Protein AF-A0A8B9WX51-F1 (afdb_monomer)

Solvent-accessible surface area (backbone atoms only — not comparable to full-atom values): 16782 Å² total; per-residue (Å²): 135,56,72,72,58,53,54,52,50,51,54,52,50,52,51,50,50,53,50,51,52,50,51,50,52,51,61,67,46,46,62,58,54,50,50,54,53,49,53,52,47,54,52,51,49,55,52,50,53,55,48,51,55,50,49,53,53,49,51,55,50,49,53,54,47,52,53,50,52,50,56,48,51,58,48,49,54,53,52,47,52,64,49,43,18,58,49,52,38,30,49,46,32,34,72,78,67,65,30,68,75,57,27,56,52,26,54,53,45,30,54,56,47,64,77,68,63,79,88,53,81,92,80,47,54,74,66,58,53,51,24,44,41,38,20,51,23,46,28,78,71,72,47,80,76,80,44,61,71,61,13,42,53,44,42,51,50,30,53,52,44,43,36,76,65,37,66,71,53,69,71,54,53,52,50,41,58,57,48,52,77,81,44,90,36,69,48,79,43,70,51,53,46,69,65,49,50,53,45,42,58,50,31,62,50,64,87,59,33,83,43,78,48,49,19,51,76,47,97,52,36,67,34,44,32,66,47,51,52,52,53,23,61,76,70,73,51,55,44,66,78,36,70,38,75,35,70,45,49,77,28,43,34,35,14,24,59,65,44,51,32,59,37,20,38,35,40,44,68,80,71,71,82,77,60,95,88,52,65,82,54,79,39,77,38,62,45,78,87,53,44,70,67,49,52,58,54,56,56,56,58,56,72,74,75,116

Organism: Bos mutus grunniens (NCBI:txid30521)

Mean predicted aligned error: 10.67 Å

Secondary structure (DSSP, 8-state):
--HHHHHHHHHHHHHHHHHHHHHHHHHHHHHHHHHHHHHHHHHHHHHHHHHHHHHHHHHHHHHHHHHHHHHHHHHHHHHHHHHHHHHHHHHHHHHHS--STHHHHHHHHHHHHHHT----TTT--HHHHHHHHHHHHHHHHH-SS--HHHHHHHHHHHHHHHHHT----HHHHHHHHHHTTTS--EEEE-S-HHHHHHHHHHTT-GGG-SEEEEGGGSSS-TT-HHHHHHHHHHHT--GGG-EEEES-IIIIIHHHHHTT-SEEEEE-TT-PPPPTTS---SEEES-GGGHHHHHHHHHHHHTT--

InterPro domains:
  IPR006439 HAD hydrolase, subfamily IA [TIGR01549] (180-260)
  IPR011950 HAD-superfamily hydrolase, subfamily IA, CTE7 [TIGR02253] (83-291)
  IPR023214 HAD superfamily [G3DSA:3.40.50.1000] (163-304)
  IPR036412 HAD-like superfamily [SSF56784] (143-296)
  IPR041492 Haloacid dehalogenase-like hydrolase [PF13419] (121-264)
  IPR051400 HAD-like hydrolase superfamily enzymes [PTHR46470] (87-300)

Sequence (306 aa):
MTEASLEVMARNCANLEDEAQDLKSKLHQLPSQLQEAQDQHIEAVRRAEKTQDHIQKLEIENAKLQTTVKKQVDKIEQLQKNLFSTRLVIKLLQSKYHYKEEAEIICNKVQVKLSKECFHPSNTCITDLRTSHWEEAIQETKGGAANRKLAEECYFLWKSTRLQHMTLAEEVKAMLTELRKEVRLLLLTNGERQTQREKIEACACQSYFDAIVVGGEQKEEKPAPSIFYYSCDLLGVQPGDCVMVGDTLETDIQGGLNAGLKATVWINKNGVVPLKSSPTPHYIVSSVLELPALLHSIDCKVSVST

pLDDT: mean 90.56, std 10.97, range [36.88, 98.81]

Radius of gyration: 37.68 Å; Cα contacts (8 Å, |Δi|>4): 301; chains: 1; bounding box: 68×38×141 Å

Foldseek 3Di:
DDPVVVVVVVVVVVVVVVVVVVVVVVVVCVVVVVVVVVVVVVVVVVVVVVVVVVVVVVVVVVVVVVVVVVLVVVVVVVVCLLVVLLVVQLVCCCPVVVDDVLSVQLSVQLVVCVVVDDDDVVPDDPLVVSLVSSQCSSCVRPNDDGDSPSSNVSSVSSLVSSLLSLEDDPLNVVVLQVVVVPDAFEAAEEDADVSVVSNCVSHVCVVSHPYYHYQNVDPGGFLDLVSVVVVCVSVVHAQLADEFEDADQRGGQNSSVNNVHVFYEHQPLPPDDDDPPTRDGPYYDNDPSCVVVVVVVSVVVVVVVD

Structure (mmCIF, N/CA/C/O backbone):
data_AF-A0A8B9WX51-F1
#
_entry.id   AF-A0A8B9WX51-F1
#
loop_
_atom_site.group_PDB
_atom_site.id
_atom_site.type_symbol
_atom_site.label_atom_id
_atom_site.label_alt_id
_atom_site.label_comp_id
_atom_site.label_asym_id
_atom_site.label_entity_id
_atom_site.label_seq_id
_atom_site.pdbx_PDB_ins_code
_atom_site.Cartn_x
_atom_site.Cartn_y
_atom_site.Cartn_z
_atom_site.occupancy
_atom_site.B_iso_or_equiv
_atom_site.auth_seq_id
_atom_site.auth_comp_id
_atom_site.auth_asym_id
_atom_site.auth_atom_id
_atom_site.pdbx_PDB_model_num
ATOM 1 N N . MET A 1 1 ? 3.868 -14.688 114.271 1.00 54.28 1 MET A N 1
ATOM 2 C CA . MET A 1 1 ? 4.694 -14.123 113.180 1.00 54.28 1 MET A CA 1
ATOM 3 C C . MET A 1 1 ? 5.723 -13.194 113.810 1.00 54.28 1 MET A C 1
ATOM 5 O O . MET A 1 1 ? 5.352 -12.506 114.751 1.00 54.28 1 MET A O 1
ATOM 9 N N . THR A 1 2 ? 6.989 -13.229 113.386 1.00 61.53 2 THR A N 1
ATOM 10 C CA . THR A 1 2 ? 8.085 -12.415 113.955 1.00 61.53 2 THR A CA 1
ATOM 11 C C . THR A 1 2 ? 8.111 -11.002 113.358 1.00 61.53 2 THR A C 1
ATOM 13 O O . THR A 1 2 ? 7.650 -10.802 112.237 1.00 61.53 2 THR A O 1
ATOM 16 N N . GLU A 1 3 ? 8.664 -10.029 114.084 1.00 64.44 3 GLU A N 1
ATOM 17 C CA . GLU A 1 3 ? 8.775 -8.610 113.685 1.00 64.44 3 GLU A CA 1
ATOM 18 C C . GLU A 1 3 ? 9.471 -8.432 112.317 1.00 64.44 3 GLU A C 1
ATOM 20 O O . GLU A 1 3 ? 8.993 -7.691 111.462 1.00 64.44 3 GLU A O 1
ATOM 25 N N . ALA A 1 4 ? 10.485 -9.257 112.027 1.00 67.94 4 ALA A N 1
ATOM 26 C CA . ALA A 1 4 ? 11.141 -9.324 110.717 1.00 67.94 4 ALA A CA 1
ATOM 27 C C . ALA A 1 4 ? 10.217 -9.797 109.569 1.00 67.94 4 ALA A C 1
ATOM 29 O O . ALA A 1 4 ? 10.399 -9.389 108.425 1.00 67.94 4 ALA A O 1
ATOM 30 N N . SER A 1 5 ? 9.207 -10.639 109.841 1.00 66.62 5 SER A N 1
ATOM 31 C CA . SER A 1 5 ? 8.209 -11.023 108.823 1.00 66.62 5 SER A CA 1
ATOM 32 C C . SER A 1 5 ? 7.248 -9.879 108.501 1.00 66.62 5 SER A C 1
ATOM 34 O O . SER A 1 5 ? 6.820 -9.755 107.357 1.00 66.62 5 SER A O 1
ATOM 36 N N . LEU A 1 6 ? 6.916 -9.038 109.486 1.00 69.06 6 LEU A N 1
ATOM 37 C CA . LEU A 1 6 ? 6.048 -7.873 109.289 1.00 69.06 6 LEU A CA 1
ATOM 38 C C . LEU A 1 6 ? 6.737 -6.797 108.437 1.00 69.06 6 LEU A C 1
ATOM 40 O O . LEU A 1 6 ? 6.104 -6.223 107.556 1.00 69.06 6 LEU A O 1
ATOM 44 N N . GLU A 1 7 ? 8.038 -6.582 108.632 1.00 74.56 7 GLU A N 1
ATOM 45 C CA . GLU A 1 7 ? 8.828 -5.610 107.862 1.00 74.56 7 GLU A CA 1
ATOM 46 C C . GLU A 1 7 ? 9.005 -6.020 106.385 1.00 74.56 7 GLU A C 1
ATOM 48 O O . GLU A 1 7 ? 8.897 -5.192 105.478 1.00 74.56 7 GLU A O 1
ATOM 53 N N . VAL A 1 8 ? 9.208 -7.319 106.125 1.00 76.56 8 VAL A N 1
ATOM 54 C CA . VAL A 1 8 ? 9.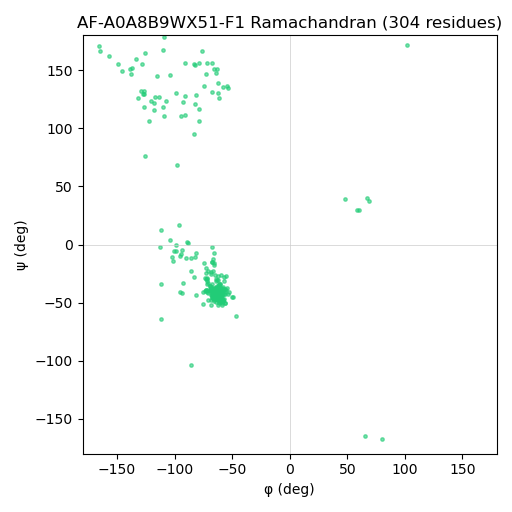256 -7.878 104.762 1.00 76.56 8 VAL A CA 1
ATOM 55 C C . VAL A 1 8 ? 7.893 -7.777 104.073 1.00 76.56 8 VAL A C 1
ATOM 57 O O . VAL A 1 8 ? 7.829 -7.401 102.904 1.00 76.56 8 VAL A O 1
ATOM 60 N N . MET A 1 9 ? 6.795 -8.054 104.786 1.00 75.38 9 MET A N 1
ATOM 61 C CA . MET A 1 9 ? 5.443 -7.878 104.241 1.00 75.38 9 MET A CA 1
ATOM 62 C C . MET A 1 9 ? 5.132 -6.412 103.921 1.00 75.38 9 MET A C 1
ATOM 64 O O . MET A 1 9 ? 4.577 -6.139 102.862 1.00 75.38 9 MET A O 1
ATOM 68 N N . ALA A 1 10 ? 5.524 -5.468 104.782 1.00 75.94 10 ALA A N 1
ATOM 69 C CA . ALA A 1 10 ? 5.320 -4.040 104.546 1.00 75.94 10 ALA A CA 1
ATOM 70 C C . ALA A 1 10 ? 6.094 -3.534 103.315 1.00 75.94 10 ALA A C 1
ATOM 72 O O . ALA A 1 10 ? 5.527 -2.819 102.492 1.00 75.94 10 ALA A O 1
ATOM 73 N N . ARG A 1 11 ? 7.356 -3.961 103.135 1.00 76.94 11 ARG A N 1
ATOM 74 C CA . ARG A 1 11 ? 8.132 -3.675 101.912 1.00 76.94 11 ARG A CA 1
ATOM 75 C C . ARG A 1 11 ? 7.498 -4.281 100.662 1.00 76.94 11 ARG A C 1
ATOM 77 O O . ARG A 1 11 ? 7.455 -3.620 99.632 1.00 76.94 11 ARG A O 1
ATOM 84 N N . ASN A 1 12 ? 6.986 -5.507 100.751 1.00 77.81 12 ASN A N 1
ATOM 85 C CA . ASN A 1 12 ? 6.291 -6.138 99.630 1.00 77.81 12 ASN A CA 1
ATOM 86 C C . ASN A 1 12 ? 4.981 -5.413 99.283 1.00 77.81 12 ASN A C 1
ATOM 88 O O . ASN A 1 12 ? 4.700 -5.240 98.104 1.00 77.81 12 ASN A O 1
ATOM 92 N N . CYS A 1 13 ? 4.208 -4.948 100.272 1.00 76.31 13 CYS A N 1
ATOM 93 C CA . CYS A 1 13 ? 3.020 -4.124 100.026 1.00 76.31 13 CYS A CA 1
ATOM 94 C C . CYS A 1 13 ? 3.369 -2.793 99.356 1.00 76.31 13 CYS A C 1
ATOM 96 O O . CYS A 1 13 ? 2.726 -2.444 98.375 1.00 76.31 13 CYS A O 1
ATOM 98 N N . ALA A 1 14 ? 4.397 -2.086 99.833 1.00 79.81 14 ALA A N 1
ATOM 99 C CA . ALA A 1 14 ? 4.834 -0.828 99.225 1.00 79.81 14 ALA A CA 1
ATOM 100 C C . ALA A 1 14 ? 5.302 -1.024 97.770 1.00 79.81 14 ALA A C 1
ATOM 102 O O . ALA A 1 14 ? 4.900 -0.273 96.890 1.00 79.81 14 ALA A O 1
ATOM 103 N N . ASN A 1 15 ? 6.064 -2.090 97.493 1.00 82.75 15 ASN A N 1
ATOM 104 C CA . ASN A 1 15 ? 6.459 -2.440 96.124 1.00 82.75 15 ASN A CA 1
ATOM 105 C C . ASN A 1 15 ? 5.246 -2.759 95.230 1.00 82.75 15 ASN A C 1
ATOM 107 O O . ASN A 1 15 ? 5.212 -2.339 94.079 1.00 82.75 15 ASN A O 1
ATOM 111 N N . LEU A 1 16 ? 4.246 -3.483 95.749 1.00 83.38 16 LEU A N 1
ATOM 112 C CA . LEU A 1 16 ? 3.013 -3.791 95.015 1.00 83.38 16 LEU A CA 1
ATOM 113 C C . LEU A 1 16 ? 2.155 -2.541 94.763 1.00 83.38 16 LEU A C 1
ATOM 115 O O . LEU A 1 16 ? 1.502 -2.449 93.726 1.00 83.38 16 LEU A O 1
ATOM 119 N N . GLU A 1 17 ? 2.144 -1.581 95.690 1.00 83.12 17 GLU A N 1
ATOM 120 C CA . GLU A 1 17 ? 1.476 -0.287 95.515 1.00 83.12 17 GLU A CA 1
ATOM 121 C C . GLU A 1 17 ? 2.178 0.576 94.460 1.00 83.12 17 GLU A C 1
ATOM 123 O O . GLU A 1 17 ? 1.502 1.135 93.593 1.00 83.12 17 GLU A O 1
ATOM 128 N N . ASP A 1 18 ? 3.513 0.626 94.471 1.00 85.88 18 ASP A N 1
ATOM 129 C CA . ASP A 1 18 ? 4.307 1.315 93.449 1.00 85.88 18 ASP A CA 1
ATOM 130 C C . ASP A 1 18 ? 4.109 0.681 92.059 1.00 85.88 18 ASP A C 1
ATOM 132 O O . ASP A 1 18 ? 3.876 1.394 91.078 1.00 85.88 18 ASP A O 1
ATOM 136 N N . GLU A 1 19 ? 4.100 -0.656 91.961 1.00 87.88 19 GLU A N 1
ATOM 137 C CA . GLU A 1 19 ? 3.776 -1.382 90.722 1.00 87.88 19 GLU A CA 1
ATOM 138 C C . GLU A 1 19 ? 2.337 -1.116 90.253 1.00 87.88 19 GLU A C 1
ATOM 140 O O . GLU A 1 19 ? 2.097 -0.906 89.061 1.00 87.88 19 GLU A O 1
ATOM 145 N N . ALA A 1 20 ? 1.364 -1.084 91.169 1.00 84.94 20 ALA A N 1
ATOM 146 C CA . ALA A 1 20 ? -0.027 -0.782 90.840 1.00 84.94 20 ALA A CA 1
ATOM 147 C C . ALA A 1 20 ? -0.195 0.660 90.337 1.00 84.94 20 ALA A C 1
ATOM 149 O O . ALA A 1 20 ? -0.970 0.906 89.406 1.00 84.94 20 ALA A O 1
ATOM 150 N N . GLN A 1 21 ? 0.539 1.611 90.914 1.00 85.44 21 GLN A N 1
ATOM 151 C CA . GLN A 1 21 ? 0.518 3.012 90.505 1.00 85.44 21 GLN A CA 1
ATOM 152 C C . GLN A 1 21 ? 1.202 3.217 89.143 1.00 85.44 21 GLN A C 1
ATOM 154 O O . GLN A 1 21 ? 0.677 3.954 88.302 1.00 85.44 21 GLN A O 1
ATOM 159 N N . ASP A 1 22 ? 2.310 2.518 88.881 1.00 89.50 22 ASP A N 1
ATOM 160 C CA . ASP A 1 22 ? 2.967 2.480 87.568 1.00 89.50 22 ASP A CA 1
ATOM 161 C C . ASP A 1 22 ? 2.052 1.868 86.494 1.00 89.50 22 ASP A C 1
ATOM 163 O O . ASP A 1 22 ? 1.843 2.462 85.432 1.00 89.50 22 ASP A O 1
ATOM 167 N N . LEU A 1 23 ? 1.407 0.732 86.788 1.00 88.69 23 LEU A N 1
ATOM 168 C CA . LEU A 1 23 ? 0.428 0.107 85.892 1.00 88.69 23 LEU A CA 1
ATOM 169 C C . LEU A 1 23 ? -0.754 1.034 85.601 1.00 88.69 23 LEU A C 1
ATOM 171 O O . LEU A 1 23 ? -1.197 1.123 84.457 1.00 88.69 23 LEU A O 1
ATOM 175 N N . LYS A 1 24 ? -1.247 1.761 86.606 1.00 88.31 24 LYS A N 1
ATOM 176 C CA . LYS A 1 24 ? -2.340 2.728 86.447 1.00 88.31 24 LYS A CA 1
ATOM 177 C C . LYS A 1 24 ? -1.926 3.922 85.585 1.00 88.31 24 LYS A C 1
ATOM 179 O O . LYS A 1 24 ? -2.717 4.362 84.754 1.00 88.31 24 LYS A O 1
ATOM 184 N N . SER A 1 25 ? -0.689 4.402 85.736 1.00 87.25 25 SER A N 1
ATOM 185 C CA . SER A 1 25 ? -0.100 5.445 84.886 1.00 87.25 25 SER A CA 1
ATOM 186 C C . SER A 1 25 ? 0.004 4.987 83.426 1.00 87.25 25 SER A C 1
ATOM 188 O O . SER A 1 25 ? -0.487 5.668 82.523 1.00 87.25 25 SER A O 1
ATOM 190 N N . LYS A 1 26 ? 0.528 3.776 83.187 1.00 90.00 26 LYS A N 1
ATOM 191 C CA . LYS A 1 26 ? 0.593 3.152 81.853 1.00 90.00 26 LYS A CA 1
ATOM 192 C C . LYS A 1 26 ? -0.795 2.948 81.238 1.00 90.00 26 LYS A C 1
ATOM 194 O O . LYS A 1 26 ? -0.997 3.259 80.065 1.00 90.00 26 LYS A O 1
ATOM 199 N N . LEU A 1 27 ? -1.771 2.498 82.032 1.00 89.50 27 LEU A N 1
ATOM 200 C CA . LEU A 1 27 ? -3.167 2.345 81.606 1.00 89.50 27 LEU A CA 1
ATOM 201 C C . LEU A 1 27 ? -3.791 3.684 81.186 1.00 89.50 27 LEU A C 1
ATOM 203 O O . LEU A 1 27 ? -4.597 3.721 80.262 1.00 89.50 27 LEU A O 1
ATOM 207 N N . HIS A 1 28 ? -3.411 4.786 81.837 1.00 90.25 28 HIS A N 1
ATOM 208 C CA . HIS A 1 28 ? -3.887 6.127 81.492 1.00 90.25 28 HIS A CA 1
ATOM 209 C C . HIS A 1 28 ? -3.265 6.679 80.201 1.00 90.25 28 HIS A C 1
ATOM 211 O O . HIS A 1 28 ? -3.908 7.460 79.504 1.00 90.25 28 HIS A O 1
ATOM 217 N N . GLN A 1 29 ? -2.039 6.269 79.861 1.00 91.81 29 GLN A N 1
ATOM 218 C CA . GLN A 1 29 ? -1.340 6.700 78.641 1.00 91.81 29 GLN A CA 1
ATOM 219 C C . GLN A 1 29 ? -1.734 5.887 77.395 1.00 91.81 29 GLN A C 1
ATOM 221 O O . GLN A 1 29 ? -1.706 6.415 76.282 1.00 91.81 29 GLN A O 1
ATOM 226 N N . LEU A 1 30 ? -2.142 4.626 77.577 1.00 92.19 30 LEU A N 1
ATOM 227 C CA . LEU A 1 30 ? -2.536 3.691 76.513 1.00 92.19 30 LEU A CA 1
ATOM 228 C C . LEU A 1 30 ? -3.556 4.253 75.497 1.00 92.19 30 LEU A C 1
ATOM 230 O O . LEU A 1 30 ? -3.327 4.087 74.301 1.00 92.19 30 LEU A O 1
ATOM 234 N N . PRO A 1 31 ? -4.646 4.940 75.899 1.00 92.25 31 PRO A N 1
ATOM 235 C CA . PRO A 1 31 ? -5.612 5.508 74.955 1.00 92.25 31 PRO A CA 1
ATOM 236 C C . PRO A 1 31 ? -5.009 6.584 74.048 1.00 92.25 31 PRO A C 1
ATOM 238 O O . PRO A 1 31 ? -5.301 6.613 72.856 1.00 92.25 31 PRO A O 1
ATOM 241 N N . SER A 1 32 ? -4.141 7.441 74.599 1.00 90.81 32 SER A N 1
ATOM 242 C CA . SER A 1 32 ? -3.464 8.490 73.829 1.00 90.81 32 SER A CA 1
ATOM 243 C C . SER A 1 32 ? -2.500 7.883 72.813 1.00 90.81 32 SER A C 1
ATOM 245 O O . SER A 1 32 ? -2.504 8.285 71.656 1.00 90.81 32 SER A O 1
ATOM 247 N N . GLN A 1 33 ? -1.716 6.883 73.228 1.00 93.12 33 GLN A N 1
ATOM 248 C CA . GLN A 1 33 ? -0.798 6.164 72.338 1.00 93.12 33 GLN A CA 1
ATOM 249 C C . GLN A 1 33 ? -1.545 5.393 71.243 1.00 93.12 33 GLN A C 1
ATOM 251 O O . GLN A 1 33 ? -1.102 5.359 70.097 1.00 93.12 33 GLN A O 1
ATOM 256 N N . LEU A 1 34 ? -2.693 4.793 71.577 1.00 92.75 34 LEU A N 1
ATOM 257 C CA . LEU A 1 34 ? -3.541 4.100 70.611 1.00 92.75 34 LEU A CA 1
ATOM 258 C C . LEU A 1 34 ? -4.121 5.071 69.577 1.00 92.75 34 LEU A C 1
ATOM 260 O O . LEU A 1 34 ? -4.106 4.755 68.391 1.00 92.75 34 LEU A O 1
ATOM 264 N N . GLN A 1 35 ? -4.594 6.243 70.009 1.00 93.00 35 GLN A N 1
ATOM 265 C CA . GLN A 1 35 ? -5.104 7.275 69.105 1.00 93.00 35 GLN A CA 1
ATOM 266 C C . GLN A 1 35 ? -4.007 7.777 68.159 1.00 93.00 35 GLN A C 1
ATOM 268 O O . GLN A 1 35 ? -4.214 7.843 66.952 1.00 93.00 35 GLN A O 1
ATOM 273 N N . GLU A 1 36 ? -2.814 8.053 68.686 1.00 94.81 36 GLU A N 1
ATOM 274 C CA . GLU A 1 36 ? -1.673 8.524 67.898 1.00 94.81 36 GLU A CA 1
ATOM 275 C C . GLU A 1 36 ? -1.224 7.470 66.866 1.00 94.81 36 GLU A C 1
ATOM 277 O O . GLU A 1 36 ? -0.968 7.794 65.705 1.00 94.81 36 GLU A O 1
ATOM 282 N N . ALA A 1 37 ? -1.222 6.186 67.246 1.00 92.69 37 ALA A N 1
ATOM 283 C CA . ALA A 1 37 ? -0.961 5.077 66.330 1.00 92.69 37 ALA A CA 1
ATOM 284 C C . ALA A 1 37 ? -2.060 4.914 65.260 1.00 92.69 37 ALA A C 1
ATOM 286 O O . ALA A 1 37 ? -1.754 4.616 64.103 1.00 92.69 37 ALA A O 1
ATOM 287 N N . GLN A 1 38 ? -3.334 5.121 65.615 1.00 94.56 38 GLN A N 1
ATOM 288 C CA . GLN A 1 38 ? -4.453 5.095 64.667 1.00 94.56 38 GLN A CA 1
ATOM 289 C C . GLN A 1 38 ? -4.365 6.240 63.654 1.00 94.56 38 GLN A C 1
ATOM 291 O O . GLN A 1 38 ? -4.528 5.999 62.458 1.00 94.56 38 GLN A O 1
ATOM 296 N N . ASP A 1 39 ? -4.046 7.455 64.101 1.00 94.56 39 ASP A N 1
ATOM 297 C CA . ASP A 1 39 ? -3.896 8.621 63.229 1.00 94.56 39 ASP A CA 1
ATOM 298 C C . ASP A 1 39 ? -2.723 8.434 62.253 1.00 94.56 39 ASP A C 1
ATOM 300 O O . ASP A 1 39 ? -2.873 8.644 61.044 1.00 94.56 39 ASP A O 1
ATOM 304 N N . GLN A 1 40 ? -1.582 7.930 62.743 1.00 94.56 40 GLN A N 1
ATOM 305 C CA . GLN A 1 40 ? -0.442 7.555 61.898 1.00 94.56 40 GLN A CA 1
ATOM 306 C C . GLN A 1 40 ? -0.809 6.465 60.885 1.00 94.56 40 GLN A C 1
ATOM 308 O O . GLN A 1 40 ? -0.392 6.534 59.725 1.00 94.56 40 GLN A O 1
ATOM 313 N N . HIS A 1 41 ? -1.603 5.468 61.289 1.00 94.31 41 HIS A N 1
ATOM 314 C CA . HIS A 1 41 ? -2.059 4.417 60.385 1.00 94.31 41 HIS A CA 1
ATOM 315 C C . HIS A 1 41 ? -2.981 4.967 59.289 1.00 94.31 41 HIS A C 1
ATOM 317 O O . HIS A 1 41 ? -2.764 4.669 58.115 1.00 94.31 41 HIS A O 1
ATOM 323 N N . ILE A 1 42 ? -3.951 5.819 59.635 1.00 95.25 42 ILE A N 1
ATOM 324 C CA . ILE A 1 42 ? -4.848 6.475 58.669 1.00 95.25 42 ILE A CA 1
ATOM 325 C C . ILE A 1 42 ? -4.044 7.302 57.662 1.00 95.25 42 ILE A C 1
ATOM 327 O O . ILE A 1 42 ? -4.312 7.257 56.457 1.00 95.25 42 ILE A O 1
ATOM 331 N N . GLU A 1 43 ? -3.040 8.047 58.126 1.00 95.25 43 GLU A N 1
ATOM 332 C CA . GLU A 1 43 ? -2.193 8.836 57.237 1.00 95.25 43 GLU A CA 1
ATOM 333 C C . GLU A 1 43 ? -1.330 7.949 56.327 1.00 95.25 43 GLU A C 1
ATOM 335 O O . GLU A 1 43 ? -1.202 8.230 55.131 1.00 95.25 43 GLU A O 1
ATOM 340 N N . ALA A 1 44 ? -0.792 6.844 56.852 1.00 93.88 44 ALA A N 1
ATOM 341 C CA . ALA A 1 44 ? -0.066 5.856 56.060 1.00 93.88 44 ALA A CA 1
ATOM 342 C C . ALA A 1 44 ? -0.954 5.218 54.977 1.00 93.88 44 ALA A C 1
ATOM 344 O O . ALA A 1 44 ? -0.510 5.097 53.834 1.00 93.88 44 ALA A O 1
ATOM 345 N N . VAL A 1 45 ? -2.214 4.889 55.292 1.00 95.12 45 VAL A N 1
ATOM 346 C CA . VAL A 1 45 ? -3.182 4.366 54.313 1.00 95.12 45 VAL A CA 1
ATOM 347 C C . VAL A 1 45 ? -3.461 5.395 53.218 1.00 95.12 45 VAL A C 1
ATOM 349 O O . VAL A 1 45 ? -3.321 5.065 52.043 1.00 95.12 45 VAL A O 1
ATOM 352 N N . ARG A 1 46 ? -3.733 6.666 53.557 1.00 94.94 46 ARG A N 1
ATOM 353 C CA . ARG A 1 46 ? -3.931 7.721 52.537 1.00 94.94 46 ARG A CA 1
ATOM 354 C C . ARG A 1 46 ? -2.716 7.899 51.627 1.00 94.94 46 ARG A C 1
ATOM 356 O O . ARG A 1 46 ? -2.859 8.141 50.429 1.00 94.94 46 ARG A O 1
ATOM 363 N N . ARG A 1 47 ? -1.499 7.813 52.180 1.00 95.00 47 ARG A N 1
ATOM 364 C CA . ARG A 1 47 ? -0.259 7.872 51.386 1.00 95.00 47 ARG A CA 1
ATOM 365 C C . ARG A 1 47 ? -0.135 6.659 50.463 1.00 95.00 47 ARG A C 1
ATOM 367 O O . ARG A 1 47 ? 0.275 6.831 49.313 1.00 95.00 47 ARG A O 1
ATOM 374 N N . ALA A 1 48 ? -0.508 5.469 50.932 1.00 92.81 48 ALA A N 1
ATOM 375 C CA . ALA A 1 48 ? -0.521 4.253 50.125 1.00 92.81 48 ALA A CA 1
ATOM 376 C C . ALA A 1 48 ? -1.537 4.343 48.973 1.00 92.81 48 ALA A C 1
ATOM 378 O O . ALA A 1 48 ? -1.162 4.095 47.832 1.00 92.81 48 ALA A O 1
ATOM 379 N N . GLU A 1 49 ? -2.766 4.800 49.233 1.00 94.94 49 GLU A N 1
ATOM 380 C CA . GLU A 1 49 ? -3.798 5.025 48.205 1.00 94.94 49 GLU A CA 1
ATOM 381 C C . GLU A 1 49 ? -3.329 6.025 47.142 1.00 94.94 49 GLU A C 1
ATOM 383 O O . GLU A 1 49 ? -3.356 5.738 45.947 1.00 94.94 49 GLU A O 1
ATOM 388 N N . LYS A 1 50 ? -2.782 7.173 47.566 1.00 95.56 50 LYS A N 1
ATOM 389 C CA . LYS A 1 50 ? -2.229 8.160 46.630 1.00 95.56 50 LYS A CA 1
ATOM 390 C C . LYS A 1 50 ? -1.085 7.577 45.799 1.00 95.56 50 LYS A C 1
ATOM 392 O O . LYS A 1 50 ? -0.954 7.914 44.624 1.00 95.56 50 LYS A O 1
ATOM 397 N N . THR A 1 51 ? -0.246 6.727 46.390 1.00 94.94 51 THR A N 1
ATOM 398 C CA . THR A 1 51 ? 0.836 6.041 45.668 1.00 94.94 51 THR A CA 1
ATOM 399 C C . THR A 1 51 ? 0.267 5.054 44.648 1.00 94.94 51 THR A C 1
ATOM 401 O O . THR A 1 51 ? 0.735 5.033 43.511 1.00 94.94 51 THR A O 1
ATOM 404 N N . GLN A 1 52 ? -0.786 4.318 45.006 1.00 94.19 52 GLN A N 1
ATOM 405 C CA . GLN A 1 52 ? -1.485 3.394 44.114 1.00 94.19 52 GLN A CA 1
ATOM 406 C C . GLN A 1 52 ? -2.063 4.107 42.881 1.00 94.19 52 GLN A C 1
ATOM 408 O O . GLN A 1 52 ? -1.877 3.634 41.761 1.00 94.19 52 GLN A O 1
ATOM 413 N N . ASP A 1 53 ? -2.665 5.288 43.055 1.00 93.94 53 ASP A N 1
ATOM 414 C CA . ASP A 1 53 ? -3.155 6.109 41.937 1.00 93.94 53 ASP A CA 1
ATOM 415 C C . ASP A 1 53 ? -2.026 6.547 40.989 1.00 93.94 53 ASP A C 1
ATOM 417 O O . ASP A 1 53 ? -2.202 6.607 39.769 1.00 93.94 53 ASP A O 1
ATOM 421 N N . HIS A 1 54 ? -0.852 6.885 41.536 1.00 94.44 54 HIS A N 1
ATOM 422 C CA . HIS A 1 54 ? 0.310 7.247 40.720 1.00 94.44 54 HIS A CA 1
ATOM 423 C C . HIS A 1 54 ? 0.849 6.034 39.960 1.00 94.44 54 HIS A C 1
ATOM 425 O O . HIS A 1 54 ? 1.182 6.171 38.784 1.00 94.44 54 HIS A O 1
ATOM 431 N N . ILE A 1 55 ? 0.883 4.855 40.592 1.00 93.25 55 ILE A N 1
ATOM 432 C CA . ILE A 1 55 ? 1.278 3.600 39.941 1.00 93.25 55 ILE A CA 1
ATOM 433 C C . ILE A 1 55 ? 0.346 3.303 38.761 1.00 93.25 55 ILE A C 1
ATOM 435 O O . ILE A 1 55 ? 0.837 3.115 37.653 1.00 93.25 55 ILE A O 1
ATOM 439 N N . GLN A 1 56 ? -0.977 3.377 38.942 1.00 92.38 56 GLN A N 1
ATOM 440 C CA . GLN A 1 56 ? -1.934 3.154 37.849 1.00 92.38 56 GLN A CA 1
ATOM 441 C C . GLN A 1 56 ? -1.747 4.137 36.684 1.00 92.38 56 GLN A C 1
ATOM 443 O O . GLN A 1 56 ? -1.799 3.750 35.515 1.00 92.38 56 GLN A O 1
ATOM 448 N N . LYS A 1 57 ? -1.494 5.421 36.974 1.00 92.94 57 LYS A N 1
ATOM 449 C CA . LYS A 1 57 ? -1.202 6.415 35.926 1.00 92.94 57 LYS A CA 1
ATOM 450 C C . LYS A 1 57 ? 0.068 6.066 35.151 1.00 92.94 57 LYS A C 1
ATOM 452 O O . LYS A 1 57 ? 0.056 6.136 33.922 1.00 92.94 57 LYS A O 1
ATOM 457 N N . LEU A 1 58 ? 1.128 5.664 35.855 1.00 92.31 58 LEU A N 1
ATOM 458 C CA . LEU A 1 58 ? 2.388 5.240 35.242 1.00 92.31 58 LEU A CA 1
ATOM 459 C C . LEU A 1 58 ? 2.219 3.962 34.412 1.00 92.31 58 LEU A C 1
ATOM 461 O O . LEU A 1 58 ? 2.800 3.869 33.337 1.00 92.31 58 LEU A O 1
ATOM 465 N N . GLU A 1 59 ? 1.401 3.003 34.850 1.00 90.88 59 GLU A N 1
ATOM 466 C CA . GLU A 1 59 ? 1.093 1.788 34.083 1.00 90.88 59 GLU A CA 1
ATOM 467 C C . GLU A 1 59 ? 0.393 2.113 32.758 1.00 90.88 59 GLU A C 1
ATOM 469 O O . GLU A 1 59 ? 0.790 1.610 31.703 1.00 90.88 59 GLU A O 1
ATOM 474 N N . ILE A 1 60 ? -0.597 3.013 32.783 1.00 89.25 60 ILE A N 1
ATOM 475 C CA . ILE A 1 60 ? -1.295 3.480 31.575 1.00 89.25 60 ILE A CA 1
ATOM 476 C C . ILE A 1 60 ? -0.327 4.199 30.628 1.00 89.25 60 ILE A C 1
ATOM 478 O O . ILE A 1 60 ? -0.367 3.991 29.412 1.00 89.25 60 ILE A O 1
ATOM 482 N N . GLU A 1 61 ? 0.537 5.063 31.159 1.00 89.81 61 GLU A N 1
ATOM 483 C CA . GLU A 1 61 ? 1.532 5.781 30.361 1.00 89.81 61 GLU A CA 1
ATOM 484 C C . GLU A 1 61 ? 2.571 4.828 29.757 1.00 89.81 61 GLU A C 1
ATOM 486 O O . GLU A 1 61 ? 2.875 4.923 28.566 1.00 89.81 61 GLU A O 1
ATOM 491 N N . ASN A 1 62 ? 3.037 3.841 30.524 1.00 85.50 62 ASN A N 1
ATOM 492 C CA . ASN A 1 62 ? 3.970 2.824 30.052 1.00 85.50 62 ASN A CA 1
ATOM 493 C C . ASN A 1 62 ? 3.349 1.968 28.934 1.00 85.50 62 ASN A C 1
ATOM 495 O O . ASN A 1 62 ? 3.984 1.749 27.905 1.00 85.50 62 ASN A O 1
ATOM 499 N N . ALA A 1 63 ? 2.073 1.582 29.047 1.00 84.94 63 ALA A N 1
ATOM 500 C CA . ALA A 1 63 ? 1.359 0.874 27.979 1.00 84.94 63 ALA A CA 1
ATOM 501 C C . ALA A 1 63 ? 1.253 1.706 26.681 1.00 84.94 63 ALA A C 1
ATOM 503 O O . ALA A 1 63 ? 1.447 1.191 25.570 1.00 84.94 63 ALA A O 1
ATOM 504 N N . LYS A 1 64 ? 1.004 3.020 26.798 1.00 81.81 64 LYS A N 1
ATOM 505 C CA . LYS A 1 64 ? 1.006 3.949 25.650 1.00 81.81 64 LYS A CA 1
ATOM 506 C C . LYS A 1 64 ? 2.395 4.069 25.016 1.00 81.81 64 LYS A C 1
ATOM 508 O O . LYS A 1 64 ? 2.512 4.045 23.786 1.00 81.81 64 LYS A O 1
ATOM 513 N N . LEU A 1 65 ? 3.445 4.169 25.833 1.00 84.75 65 LEU A N 1
ATOM 514 C CA . LEU A 1 65 ? 4.832 4.223 25.367 1.00 84.75 65 LEU A CA 1
ATOM 515 C C . LEU A 1 65 ? 5.234 2.927 24.662 1.00 84.75 65 LEU A C 1
ATOM 517 O O . LEU A 1 65 ? 5.742 2.991 23.547 1.00 84.75 65 LEU A O 1
ATOM 521 N N . GLN A 1 66 ? 4.933 1.761 25.235 1.00 77.75 66 GLN A N 1
ATOM 522 C CA . GLN A 1 66 ? 5.195 0.459 24.611 1.00 77.75 66 GLN A CA 1
ATOM 523 C C . GLN A 1 66 ? 4.512 0.330 23.245 1.00 77.75 66 GLN A C 1
ATOM 525 O O . GLN A 1 66 ? 5.139 -0.099 22.277 1.00 77.75 66 GLN A O 1
ATOM 530 N N . THR A 1 67 ? 3.260 0.780 23.131 1.00 71.56 67 THR A N 1
ATOM 531 C CA . THR A 1 67 ? 2.538 0.807 21.848 1.00 71.56 67 THR A CA 1
ATOM 532 C C . THR A 1 67 ? 3.234 1.716 20.833 1.00 71.56 67 THR A C 1
ATOM 534 O O . THR A 1 67 ? 3.372 1.363 19.661 1.00 71.56 67 THR A O 1
ATOM 537 N N . THR A 1 68 ? 3.712 2.882 21.274 1.00 73.25 68 THR A N 1
ATOM 538 C CA . THR A 1 68 ? 4.437 3.835 20.421 1.00 73.25 68 THR A CA 1
ATOM 539 C C . THR A 1 68 ? 5.780 3.269 19.960 1.00 73.25 68 THR A C 1
ATOM 541 O O . THR A 1 68 ? 6.098 3.347 18.774 1.00 73.25 68 THR A O 1
ATOM 544 N N . VAL A 1 69 ? 6.538 2.650 20.869 1.00 79.38 69 VAL A N 1
ATOM 545 C CA . VAL A 1 69 ? 7.809 1.978 20.564 1.00 79.38 69 VAL A CA 1
ATOM 546 C C . VAL A 1 69 ? 7.583 0.852 19.561 1.00 79.38 69 VAL A C 1
ATOM 548 O O . VAL A 1 69 ? 8.284 0.809 18.554 1.00 79.38 69 VAL A O 1
ATOM 551 N N . LYS A 1 70 ? 6.564 0.004 19.757 1.00 71.56 70 LYS A N 1
ATOM 552 C CA . LYS A 1 70 ? 6.211 -1.053 18.799 1.00 71.56 70 LYS A CA 1
ATOM 553 C C . LYS A 1 70 ? 5.931 -0.474 17.405 1.00 71.56 70 LYS A C 1
ATOM 555 O O . LYS A 1 70 ? 6.581 -0.870 16.443 1.00 71.56 70 LYS A O 1
ATOM 560 N N . LYS A 1 71 ? 5.082 0.560 17.306 1.00 66.56 71 LYS A N 1
ATOM 561 C CA . LYS A 1 71 ? 4.802 1.258 16.032 1.00 66.56 71 LYS A CA 1
ATOM 562 C C . LYS A 1 71 ? 6.072 1.804 15.359 1.00 66.56 71 LYS A C 1
ATOM 564 O O . LYS A 1 71 ? 6.173 1.791 14.130 1.00 66.56 71 LYS A O 1
ATOM 569 N N . GLN A 1 72 ? 7.029 2.317 16.138 1.00 71.50 72 GLN A N 1
ATOM 570 C CA . GLN A 1 72 ? 8.307 2.810 15.617 1.00 71.50 72 GLN A CA 1
ATOM 571 C C . GLN A 1 72 ? 9.224 1.677 15.141 1.00 71.50 72 GLN A C 1
ATOM 573 O O . GLN A 1 72 ? 9.832 1.816 14.080 1.00 71.50 72 GLN A O 1
ATOM 578 N N . VAL A 1 73 ? 9.291 0.559 15.867 1.00 72.25 73 VAL A N 1
ATOM 579 C CA . VAL A 1 73 ? 10.040 -0.639 15.454 1.00 72.25 73 VAL A CA 1
ATOM 580 C C . VAL A 1 73 ? 9.490 -1.176 14.132 1.00 72.25 73 VAL A C 1
ATOM 582 O O . VAL A 1 73 ? 10.248 -1.288 13.170 1.00 72.25 73 VAL A O 1
ATOM 585 N N . ASP A 1 74 ? 8.170 -1.344 14.015 1.00 64.62 74 ASP A N 1
ATOM 586 C CA . ASP A 1 74 ? 7.523 -1.799 12.774 1.00 64.62 74 ASP A CA 1
ATOM 587 C C . ASP A 1 74 ? 7.790 -0.832 11.601 1.00 64.62 74 ASP A C 1
ATOM 589 O O . ASP A 1 74 ? 7.916 -1.226 10.437 1.00 64.62 74 ASP A O 1
ATOM 593 N N . LYS A 1 75 ? 7.893 0.478 11.883 1.00 64.06 75 LYS A N 1
ATOM 594 C CA . LYS A 1 75 ? 8.287 1.493 10.892 1.00 64.06 75 LYS A CA 1
ATOM 595 C C . LYS A 1 75 ? 9.741 1.319 10.451 1.00 64.06 75 LYS A C 1
ATOM 597 O O . LYS A 1 75 ? 10.002 1.395 9.250 1.00 64.06 75 LYS A O 1
ATOM 602 N N . ILE A 1 76 ? 10.666 1.106 11.385 1.00 70.44 76 ILE A N 1
ATOM 603 C CA . ILE A 1 76 ? 12.085 0.884 11.084 1.00 70.44 76 ILE A CA 1
ATOM 604 C C . ILE A 1 76 ? 12.243 -0.378 10.238 1.00 70.44 76 ILE A C 1
ATOM 606 O O . ILE A 1 76 ? 12.898 -0.320 9.200 1.00 70.44 76 ILE A O 1
ATOM 610 N N . GLU A 1 77 ? 11.583 -1.473 10.605 1.00 65.25 77 GLU A N 1
ATOM 611 C CA . GLU A 1 77 ? 11.630 -2.722 9.844 1.00 65.25 77 GLU A CA 1
ATOM 612 C C . GLU A 1 77 ? 11.086 -2.551 8.422 1.00 65.25 77 GLU A C 1
ATOM 614 O O . GLU A 1 77 ? 11.707 -3.001 7.457 1.00 65.25 77 GLU A O 1
ATOM 619 N N . GLN A 1 78 ? 9.962 -1.848 8.251 1.00 58.41 78 GLN A N 1
ATOM 620 C CA . GLN 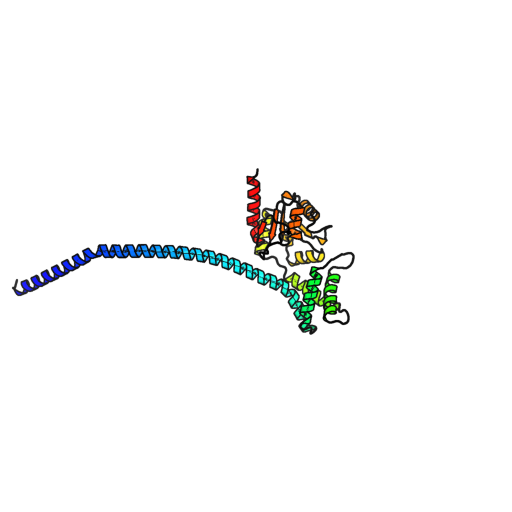A 1 78 ? 9.399 -1.608 6.921 1.00 58.41 78 GLN A CA 1
ATOM 621 C C . GLN A 1 78 ? 10.309 -0.728 6.048 1.00 58.41 78 GLN A C 1
ATOM 623 O O . GLN A 1 78 ? 10.495 -1.009 4.861 1.00 58.41 78 GLN A O 1
ATOM 628 N N . LEU A 1 79 ? 10.900 0.327 6.621 1.00 62.22 79 LEU A N 1
ATOM 629 C CA . LEU A 1 79 ? 11.859 1.182 5.915 1.00 62.22 79 LEU A CA 1
ATOM 630 C C . LEU A 1 79 ? 13.133 0.408 5.552 1.00 62.22 79 LEU A C 1
ATOM 632 O O . LEU A 1 79 ? 13.641 0.546 4.438 1.00 62.22 79 LEU A O 1
ATOM 636 N N . GLN A 1 80 ? 13.608 -0.459 6.450 1.00 63.91 80 GLN A N 1
ATOM 637 C CA . GLN A 1 80 ? 14.742 -1.342 6.199 1.00 63.91 80 GLN A CA 1
ATOM 638 C C . GLN A 1 80 ? 14.455 -2.331 5.066 1.00 63.91 80 GLN A C 1
ATOM 640 O O . GLN A 1 80 ? 15.321 -2.504 4.215 1.00 63.91 80 GLN A O 1
ATOM 645 N N . LYS A 1 81 ? 13.251 -2.920 4.991 1.00 62.06 81 LYS A N 1
ATOM 646 C CA . LYS A 1 81 ? 12.851 -3.836 3.903 1.00 62.06 81 LYS A CA 1
ATOM 647 C C . LYS A 1 81 ? 12.891 -3.159 2.528 1.00 62.06 81 LYS A C 1
ATOM 649 O O . LYS A 1 81 ? 13.439 -3.726 1.585 1.00 62.06 81 LYS A O 1
ATOM 654 N N . ASN A 1 82 ? 12.389 -1.928 2.414 1.00 56.16 82 ASN A N 1
ATOM 655 C CA . ASN A 1 82 ? 12.446 -1.175 1.154 1.00 56.16 82 ASN A CA 1
ATOM 656 C C . ASN A 1 82 ? 13.889 -0.800 0.773 1.00 56.16 82 ASN A C 1
ATOM 658 O O . ASN A 1 82 ? 14.285 -0.964 -0.382 1.00 56.16 82 ASN A O 1
ATOM 662 N N . LEU A 1 83 ? 14.698 -0.378 1.751 1.00 71.25 83 LEU A N 1
ATOM 663 C CA . LEU A 1 83 ? 16.115 -0.059 1.556 1.00 71.25 83 LEU A CA 1
ATOM 664 C C . LEU A 1 83 ? 16.966 -1.304 1.240 1.00 71.25 83 LEU A C 1
ATOM 666 O O . LEU A 1 83 ? 18.014 -1.195 0.603 1.00 71.25 83 LEU A O 1
ATOM 670 N N . PHE A 1 84 ? 16.525 -2.491 1.662 1.00 80.50 84 PHE A N 1
ATOM 671 C CA . PHE A 1 84 ? 17.275 -3.738 1.533 1.00 80.50 84 PHE A CA 1
ATOM 672 C C . PHE A 1 84 ? 17.521 -4.127 0.072 1.00 80.50 84 PHE A C 1
ATOM 674 O O . PHE A 1 84 ? 18.655 -4.446 -0.284 1.00 80.50 84 PHE A O 1
ATOM 681 N N . SER A 1 85 ? 16.498 -4.026 -0.786 1.00 84.19 85 SER A N 1
ATOM 682 C CA . SER A 1 85 ? 16.622 -4.319 -2.224 1.00 84.19 85 SER A CA 1
ATOM 683 C C . SER A 1 85 ? 17.683 -3.448 -2.905 1.00 84.19 85 SER A C 1
ATOM 685 O O . SER A 1 85 ? 18.589 -3.962 -3.559 1.00 84.19 85 SER A O 1
ATOM 687 N N . THR A 1 86 ? 17.645 -2.139 -2.659 1.00 87.69 86 THR A N 1
ATOM 688 C CA . THR A 1 86 ? 18.649 -1.185 -3.138 1.00 87.69 86 THR A CA 1
ATOM 689 C C . THR A 1 86 ? 20.035 -1.490 -2.571 1.00 87.69 86 THR A C 1
ATOM 691 O O . THR A 1 86 ? 21.022 -1.483 -3.301 1.00 87.69 86 THR A O 1
ATOM 694 N N . ARG A 1 87 ? 20.128 -1.836 -1.282 1.00 89.81 87 ARG A N 1
ATOM 695 C CA . ARG A 1 87 ? 21.399 -2.170 -0.627 1.00 89.81 87 ARG A CA 1
ATOM 696 C C . ARG A 1 87 ? 22.058 -3.419 -1.214 1.00 89.81 87 ARG A C 1
ATOM 698 O O . ARG A 1 87 ? 23.284 -3.459 -1.295 1.00 89.81 87 ARG A O 1
ATOM 705 N N . LEU A 1 88 ? 21.287 -4.433 -1.615 1.00 93.44 88 LEU A N 1
ATOM 706 C CA . LEU A 1 88 ? 21.847 -5.609 -2.287 1.00 93.44 88 LEU A CA 1
ATOM 707 C C . LEU A 1 88 ? 22.405 -5.263 -3.667 1.00 93.44 88 LEU A C 1
ATOM 709 O O . LEU A 1 88 ? 23.489 -5.733 -4.004 1.00 93.44 88 LEU A O 1
ATOM 713 N N . VAL A 1 89 ? 21.735 -4.389 -4.422 1.00 95.69 89 VAL A N 1
ATOM 714 C CA . VAL A 1 89 ? 22.280 -3.906 -5.698 1.00 95.69 89 VAL A CA 1
ATOM 715 C C . VAL A 1 89 ? 23.540 -3.067 -5.491 1.00 95.69 89 VAL A C 1
ATOM 717 O O . VAL A 1 89 ? 24.520 -3.265 -6.203 1.00 95.69 89 VAL A O 1
ATOM 720 N N . ILE A 1 90 ? 23.577 -2.203 -4.472 1.00 95.06 90 ILE A N 1
ATOM 721 C CA . ILE A 1 90 ? 24.795 -1.459 -4.112 1.00 95.06 90 ILE A CA 1
ATOM 722 C C . ILE A 1 90 ? 25.950 -2.430 -3.830 1.00 95.06 90 ILE A C 1
ATOM 724 O O . ILE A 1 90 ? 27.037 -2.274 -4.385 1.00 95.06 90 ILE A O 1
ATOM 728 N N . LYS A 1 91 ? 25.708 -3.480 -3.033 1.00 95.38 91 LYS A N 1
ATOM 729 C CA . LYS A 1 91 ? 26.712 -4.520 -2.753 1.00 95.38 91 LYS A CA 1
ATOM 730 C C . LYS A 1 91 ? 27.155 -5.263 -4.013 1.00 95.38 91 LYS A C 1
ATOM 732 O O . LYS A 1 91 ? 28.347 -5.535 -4.149 1.00 95.38 91 LYS A O 1
ATOM 737 N N . LEU A 1 92 ? 26.235 -5.599 -4.920 1.00 96.62 92 LEU A N 1
ATOM 738 C CA . LEU A 1 92 ? 26.557 -6.223 -6.207 1.00 96.62 92 LEU A CA 1
ATOM 739 C C . LEU A 1 92 ? 27.503 -5.326 -7.017 1.00 96.62 92 LEU A C 1
ATOM 741 O O . LEU A 1 92 ? 28.571 -5.770 -7.438 1.00 96.62 92 LEU A O 1
ATOM 745 N N . LEU A 1 93 ? 27.136 -4.054 -7.182 1.00 96.62 93 LEU A N 1
ATOM 746 C CA . LEU A 1 93 ? 27.921 -3.063 -7.917 1.00 96.62 93 LEU A CA 1
ATOM 747 C C . LEU A 1 93 ? 29.313 -2.856 -7.295 1.00 96.62 93 LEU A C 1
ATOM 749 O O . LEU A 1 93 ? 30.306 -2.795 -8.017 1.00 96.62 93 LEU A O 1
ATOM 753 N N . GLN A 1 94 ? 29.409 -2.826 -5.964 1.00 96.19 94 GLN A N 1
ATOM 754 C CA . GLN A 1 94 ? 30.671 -2.667 -5.233 1.00 96.19 94 GLN A CA 1
ATOM 755 C C . GLN A 1 94 ? 31.581 -3.896 -5.316 1.00 96.19 94 GLN A C 1
ATOM 757 O O . GLN A 1 94 ? 32.775 -3.768 -5.578 1.00 96.19 94 GLN A O 1
ATOM 762 N N . SER A 1 95 ? 31.036 -5.089 -5.083 1.00 95.25 95 SER A N 1
ATOM 763 C CA . SER A 1 95 ? 31.837 -6.312 -4.958 1.00 95.25 95 SER A CA 1
ATOM 764 C C . SER A 1 95 ? 32.228 -6.913 -6.305 1.00 95.25 95 SER A C 1
ATOM 766 O O . SER A 1 95 ? 33.378 -7.305 -6.481 1.00 95.25 95 SER A O 1
ATOM 768 N N . LYS A 1 96 ? 31.289 -6.968 -7.256 1.00 96.31 96 LYS A N 1
ATOM 769 C CA . LYS A 1 96 ? 31.478 -7.635 -8.550 1.00 96.31 96 LYS A CA 1
ATOM 770 C C . LYS A 1 96 ? 31.973 -6.686 -9.640 1.00 96.31 96 LYS A C 1
ATOM 772 O O . LYS A 1 96 ? 32.725 -7.107 -10.512 1.00 96.31 96 LYS A O 1
ATOM 777 N N . TYR A 1 97 ? 31.553 -5.421 -9.591 1.00 94.75 97 TYR A N 1
ATOM 778 C CA . TYR A 1 97 ? 31.862 -4.423 -10.623 1.00 94.75 97 TYR A CA 1
ATOM 779 C C . TYR A 1 97 ? 32.787 -3.301 -10.134 1.00 94.75 97 TYR A C 1
ATOM 781 O O . TYR A 1 97 ? 33.183 -2.455 -10.933 1.00 94.75 97 TYR A O 1
ATOM 789 N N . HIS A 1 98 ? 33.173 -3.308 -8.852 1.00 95.50 98 HIS A N 1
ATOM 790 C CA . HIS A 1 98 ? 34.088 -2.341 -8.233 1.00 95.50 98 HIS A CA 1
ATOM 791 C C . HIS A 1 98 ? 33.625 -0.875 -8.316 1.00 95.50 98 HIS A C 1
ATOM 793 O O . HIS A 1 98 ? 34.442 0.047 -8.356 1.00 95.50 98 HIS A O 1
ATOM 799 N N . TYR A 1 99 ? 32.311 -0.638 -8.333 1.00 93.62 99 TYR A N 1
ATOM 800 C CA . TYR A 1 99 ? 31.741 0.711 -8.273 1.00 93.62 99 TYR A CA 1
ATOM 801 C C . TYR A 1 99 ? 31.705 1.144 -6.809 1.00 93.62 99 TYR A C 1
ATOM 803 O O . TYR A 1 99 ? 31.088 0.459 -6.007 1.00 93.62 99 TYR A O 1
ATOM 811 N N . LYS A 1 100 ? 32.369 2.243 -6.443 1.00 93.50 100 LYS A N 1
ATOM 812 C CA . LYS A 1 100 ? 32.482 2.698 -5.052 1.00 93.50 100 LYS A CA 1
ATOM 813 C C . LYS A 1 100 ? 31.261 3.545 -4.684 1.00 93.50 100 LYS A C 1
ATOM 815 O O . LYS A 1 100 ? 30.174 3.008 -4.476 1.00 93.50 100 LYS A O 1
ATOM 820 N N . GLU A 1 101 ? 31.430 4.862 -4.644 1.00 92.50 101 GLU A N 1
ATOM 821 C CA . GLU A 1 101 ? 30.366 5.836 -4.373 1.00 92.50 101 GLU A CA 1
ATOM 822 C C . GLU A 1 101 ? 29.346 5.883 -5.521 1.00 92.50 101 GLU A C 1
ATOM 824 O O . GLU A 1 101 ? 28.174 6.201 -5.322 1.00 92.50 101 GLU A O 1
ATOM 829 N N . GLU A 1 102 ? 29.748 5.474 -6.729 1.00 96.12 102 GLU A N 1
ATOM 830 C CA . GLU A 1 102 ? 28.871 5.479 -7.898 1.00 96.12 102 GLU A CA 1
ATOM 831 C C . GLU A 1 102 ? 27.700 4.504 -7.766 1.00 96.12 102 GLU A C 1
ATOM 833 O O . GLU A 1 102 ? 26.649 4.734 -8.358 1.00 96.12 102 GLU A O 1
ATOM 838 N N . ALA A 1 103 ? 27.848 3.433 -6.980 1.00 95.19 103 ALA A N 1
ATOM 839 C CA . ALA A 1 103 ? 26.780 2.463 -6.761 1.00 95.19 103 ALA A CA 1
ATOM 840 C C . ALA A 1 103 ? 25.540 3.109 -6.116 1.00 95.19 103 ALA A C 1
ATOM 842 O O . ALA A 1 103 ? 24.408 2.827 -6.519 1.00 95.19 103 ALA A O 1
ATOM 843 N N . GLU A 1 104 ? 25.749 4.014 -5.155 1.00 93.56 104 GLU A N 1
ATOM 844 C CA . GLU A 1 104 ? 24.669 4.759 -4.502 1.00 93.56 104 GLU A CA 1
ATOM 845 C C . GLU A 1 104 ? 24.049 5.787 -5.452 1.00 93.56 104 GLU A C 1
ATOM 847 O O . GLU A 1 104 ? 22.824 5.893 -5.539 1.00 93.56 104 GLU A O 1
ATOM 852 N N . ILE A 1 105 ? 24.881 6.493 -6.225 1.00 94.75 105 ILE A N 1
ATOM 853 C CA . ILE A 1 105 ? 24.430 7.477 -7.219 1.00 94.75 105 ILE A CA 1
ATOM 854 C C . ILE A 1 105 ? 23.533 6.816 -8.274 1.00 94.75 105 ILE A C 1
ATOM 856 O O . ILE A 1 105 ? 22.462 7.343 -8.581 1.00 94.75 105 ILE A O 1
ATOM 860 N N . ILE A 1 106 ? 23.928 5.646 -8.787 1.00 96.94 106 ILE A N 1
ATOM 861 C CA . ILE A 1 106 ? 23.136 4.865 -9.749 1.00 96.94 106 ILE A CA 1
ATOM 862 C C . ILE A 1 106 ? 21.774 4.518 -9.149 1.00 96.94 106 ILE A C 1
ATOM 864 O O . ILE A 1 106 ? 20.744 4.792 -9.762 1.00 96.94 106 ILE A O 1
ATOM 868 N N . CYS A 1 107 ? 21.750 3.970 -7.934 1.00 94.81 107 CYS A N 1
ATOM 869 C CA . CYS A 1 107 ? 20.504 3.600 -7.269 1.00 94.81 107 CYS A CA 1
ATOM 870 C C . CYS A 1 107 ? 19.579 4.808 -7.040 1.00 94.81 107 CYS A C 1
ATOM 872 O O . CYS A 1 107 ? 18.373 4.717 -7.276 1.00 94.81 107 CYS A O 1
ATOM 874 N N . ASN A 1 108 ? 20.136 5.955 -6.645 1.00 91.56 108 ASN A N 1
ATOM 875 C CA . ASN A 1 108 ? 19.382 7.197 -6.474 1.00 91.56 108 ASN A CA 1
ATOM 876 C C . ASN A 1 108 ? 18.797 7.697 -7.804 1.00 91.56 108 ASN A C 1
ATOM 878 O O . ASN A 1 108 ? 17.625 8.071 -7.860 1.00 91.56 108 ASN A O 1
ATOM 882 N N . LYS A 1 109 ? 19.573 7.655 -8.895 1.00 94.94 109 LYS A N 1
ATOM 883 C CA . LYS A 1 109 ? 19.088 7.995 -10.244 1.00 94.94 109 LYS A CA 1
ATOM 884 C C . LYS A 1 109 ? 17.950 7.079 -10.685 1.00 94.94 109 LYS A C 1
ATOM 886 O O . LYS A 1 109 ? 16.940 7.576 -11.178 1.00 94.94 109 LYS A O 1
ATOM 891 N N . VAL A 1 110 ? 18.070 5.769 -10.467 1.00 95.69 110 VAL A N 1
ATOM 892 C CA . VAL A 1 110 ? 16.996 4.810 -10.774 1.00 95.69 110 VAL A CA 1
ATOM 893 C C . VAL A 1 110 ? 15.738 5.127 -9.972 1.00 95.69 110 VAL A C 1
ATOM 895 O O . VAL A 1 110 ? 14.653 5.145 -10.543 1.00 95.69 110 VAL A O 1
ATOM 898 N N . GLN A 1 111 ? 15.861 5.451 -8.683 1.00 90.50 111 GLN A N 1
ATOM 899 C CA . GLN A 1 111 ? 14.712 5.832 -7.859 1.00 90.50 111 GLN A CA 1
ATOM 900 C C . GLN A 1 111 ? 13.990 7.077 -8.405 1.00 90.50 111 GLN A C 1
ATOM 902 O O . GLN A 1 111 ? 12.760 7.110 -8.423 1.00 90.50 111 GLN A O 1
ATOM 907 N N . VAL A 1 112 ? 14.736 8.080 -8.885 1.00 87.69 112 VAL A N 1
ATOM 908 C CA . VAL A 1 112 ? 14.166 9.275 -9.536 1.00 87.69 112 VAL A CA 1
ATOM 909 C C . VAL A 1 112 ? 13.500 8.938 -10.871 1.00 87.69 112 VAL A C 1
ATOM 911 O O . VAL A 1 112 ? 12.467 9.515 -11.202 1.00 87.69 112 VAL A O 1
ATOM 914 N N . LYS A 1 113 ? 14.071 8.016 -11.651 1.00 94.25 113 LYS A N 1
ATOM 915 C CA . LYS A 1 113 ? 13.463 7.561 -12.909 1.00 94.25 113 LYS A CA 1
ATOM 916 C C . LYS A 1 113 ? 12.158 6.799 -12.649 1.00 94.25 113 LYS A C 1
ATOM 918 O O . LYS A 1 113 ? 11.144 7.112 -13.260 1.00 94.25 113 LYS A O 1
ATOM 923 N N . LEU A 1 114 ? 12.147 5.891 -11.668 1.00 90.69 114 LEU A N 1
ATOM 924 C CA . LEU A 1 114 ? 10.952 5.146 -11.254 1.00 90.69 114 LEU A CA 1
ATOM 925 C C . LEU A 1 114 ? 9.831 6.059 -10.730 1.00 90.69 114 LEU A C 1
ATOM 927 O O . LEU A 1 114 ? 8.663 5.762 -10.953 1.00 90.69 114 LEU A O 1
ATOM 931 N N . SER A 1 115 ? 10.151 7.169 -10.051 1.00 82.75 115 SER A N 1
ATOM 932 C CA . SER A 1 115 ? 9.127 8.100 -9.546 1.00 82.75 115 SER A CA 1
ATOM 933 C C . SER A 1 115 ? 8.483 8.970 -10.629 1.00 82.75 115 SER A C 1
ATOM 935 O O . SER A 1 115 ? 7.435 9.563 -10.389 1.00 82.75 115 SER A O 1
ATOM 937 N N . LYS A 1 116 ? 9.100 9.043 -11.811 1.00 85.38 116 LYS A N 1
ATOM 938 C CA . LYS A 1 116 ? 8.602 9.764 -12.992 1.00 85.38 116 LYS A CA 1
ATOM 939 C C . LYS A 1 116 ? 8.213 8.806 -14.123 1.00 85.38 116 LYS A C 1
ATOM 941 O O . LYS A 1 116 ? 8.051 9.240 -15.261 1.00 85.38 116 LYS A O 1
ATOM 946 N N . GLU A 1 117 ? 8.118 7.510 -13.824 1.00 88.56 117 GLU A N 1
ATOM 947 C CA . GLU A 1 117 ? 7.851 6.457 -14.800 1.00 88.56 117 GLU A CA 1
ATOM 948 C C . GLU A 1 117 ? 6.490 6.684 -15.468 1.00 88.56 117 GLU A C 1
ATOM 950 O O . GLU A 1 117 ? 5.462 6.788 -14.803 1.00 88.56 117 GLU A O 1
ATOM 955 N N . CYS A 1 118 ? 6.486 6.723 -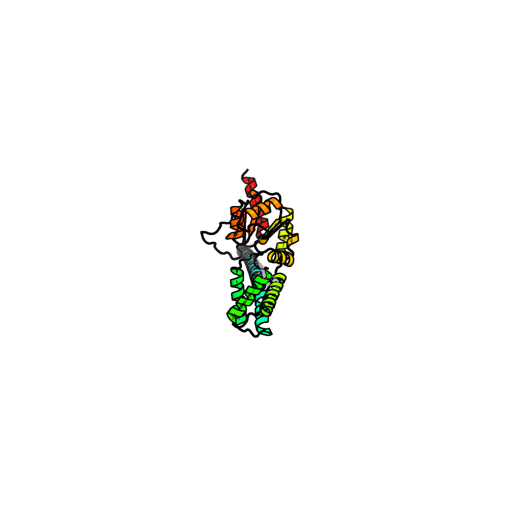16.800 1.00 82.50 118 CYS A N 1
ATOM 956 C CA . CYS A 1 118 ? 5.273 6.722 -17.606 1.00 82.50 118 CYS A CA 1
ATOM 957 C C . CYS A 1 118 ? 5.331 5.523 -18.552 1.00 82.50 118 CYS A C 1
ATOM 959 O O . CYS A 1 118 ? 6.108 5.503 -19.508 1.00 82.50 118 CYS A O 1
ATOM 961 N N . PHE A 1 119 ? 4.540 4.494 -18.257 1.00 87.38 119 PHE A N 1
ATOM 962 C CA . PHE A 1 119 ? 4.538 3.246 -19.009 1.00 87.38 119 PHE A CA 1
ATOM 963 C C . PHE A 1 119 ? 3.391 3.206 -20.020 1.00 87.38 119 PHE A C 1
ATOM 965 O O . PHE A 1 119 ? 2.237 3.425 -19.661 1.00 87.38 119 PHE A O 1
ATOM 972 N N . HIS A 1 120 ? 3.712 2.857 -21.268 1.00 84.25 120 HIS A N 1
ATOM 973 C CA . HIS A 1 120 ? 2.733 2.556 -22.309 1.00 84.25 120 HIS A CA 1
ATOM 974 C C . HIS A 1 120 ? 3.040 1.176 -22.910 1.00 84.25 120 HIS A C 1
ATOM 976 O O . HIS A 1 120 ? 4.109 1.009 -23.506 1.00 84.25 120 HIS A O 1
ATOM 982 N N . PRO A 1 121 ? 2.122 0.194 -22.806 1.00 83.56 121 PRO A N 1
ATOM 983 C CA . PRO A 1 121 ? 2.377 -1.183 -23.238 1.00 83.56 121 PRO A CA 1
ATOM 984 C C . PRO A 1 121 ? 2.569 -1.330 -24.754 1.00 83.56 121 PRO A C 1
ATOM 986 O O . PRO A 1 121 ? 3.124 -2.327 -25.202 1.00 83.56 121 PRO A O 1
ATOM 989 N N . SER A 1 122 ? 2.146 -0.343 -25.551 1.00 87.00 122 SER A N 1
ATOM 990 C CA . SER A 1 122 ? 2.407 -0.289 -26.995 1.00 87.00 122 SER A CA 1
ATOM 991 C C . SER A 1 122 ? 3.868 0.004 -27.344 1.00 87.00 122 SER A C 1
ATOM 993 O O . SER A 1 122 ? 4.291 -0.294 -28.456 1.00 87.00 122 SER A O 1
ATOM 995 N N . ASN A 1 123 ? 4.623 0.620 -26.428 1.00 88.19 123 ASN A N 1
ATOM 996 C CA . ASN A 1 123 ? 5.960 1.137 -26.719 1.00 88.19 123 ASN A CA 1
ATOM 997 C C . ASN A 1 123 ? 7.056 0.143 -26.329 1.00 88.19 123 ASN A C 1
ATOM 999 O O . ASN A 1 123 ? 8.055 0.019 -27.029 1.00 88.19 123 ASN A O 1
ATOM 1003 N N . THR A 1 124 ? 6.901 -0.525 -25.185 1.00 92.12 124 THR A N 1
ATOM 1004 C CA . THR A 1 124 ? 7.880 -1.475 -24.642 1.00 92.12 124 THR A CA 1
ATOM 1005 C C . THR A 1 124 ? 7.232 -2.327 -23.550 1.00 92.12 124 THR A C 1
ATOM 1007 O O . THR A 1 124 ? 6.152 -1.990 -23.060 1.00 92.12 124 THR A O 1
ATOM 1010 N N . CYS A 1 125 ? 7.881 -3.417 -23.135 1.00 93.50 125 CYS A N 1
ATOM 1011 C CA . CYS A 1 125 ? 7.451 -4.155 -21.951 1.00 93.50 125 CYS A CA 1
ATOM 1012 C C . CYS A 1 125 ? 7.994 -3.500 -20.667 1.00 93.50 125 CYS A C 1
ATOM 1014 O O . CYS A 1 125 ? 9.028 -2.829 -20.672 1.00 93.50 125 CYS A O 1
ATOM 1016 N N . ILE A 1 126 ? 7.309 -3.692 -19.534 1.00 94.69 126 ILE A N 1
ATOM 1017 C CA . ILE A 1 126 ? 7.686 -3.032 -18.269 1.00 94.69 126 ILE A CA 1
ATOM 1018 C C . ILE A 1 126 ? 9.067 -3.466 -17.764 1.00 94.69 126 ILE A C 1
ATOM 1020 O O . ILE A 1 126 ? 9.781 -2.691 -17.127 1.00 94.69 126 ILE A O 1
ATOM 1024 N N . THR A 1 127 ? 9.451 -4.711 -18.057 1.00 95.75 127 THR A N 1
ATOM 1025 C CA . THR A 1 127 ? 10.777 -5.239 -17.730 1.00 95.75 127 THR A CA 1
ATOM 1026 C C . THR A 1 127 ? 11.840 -4.517 -18.545 1.00 95.75 127 THR A C 1
ATOM 1028 O O . THR A 1 127 ? 12.813 -4.041 -17.971 1.00 95.75 127 THR A O 1
ATOM 1031 N N . ASP A 1 128 ? 11.622 -4.332 -19.846 1.00 96.50 128 ASP A N 1
ATOM 1032 C CA . ASP A 1 128 ? 12.574 -3.625 -20.694 1.00 96.50 128 ASP A CA 1
ATOM 1033 C C . ASP A 1 128 ? 12.705 -2.154 -20.329 1.00 96.50 128 ASP A C 1
ATOM 1035 O O . ASP A 1 128 ? 13.834 -1.674 -20.229 1.00 96.50 128 ASP A O 1
ATOM 1039 N N . LEU A 1 129 ? 11.586 -1.468 -20.068 1.00 96.62 129 LEU A N 1
ATOM 1040 C CA . LEU A 1 129 ? 11.585 -0.082 -19.600 1.00 96.62 129 LEU A CA 1
ATOM 1041 C C . LEU A 1 129 ? 12.414 0.069 -18.322 1.00 96.62 129 LEU A C 1
ATOM 1043 O O . LEU A 1 129 ? 13.292 0.924 -18.231 1.00 96.62 129 LEU A O 1
ATOM 1047 N N . ARG A 1 130 ? 12.157 -0.780 -17.322 1.00 97.44 130 ARG A N 1
ATOM 1048 C CA . ARG A 1 130 ? 12.853 -0.685 -16.036 1.00 97.44 130 ARG A CA 1
ATOM 1049 C C . ARG A 1 130 ? 14.307 -1.105 -16.111 1.00 97.44 130 ARG A C 1
ATOM 1051 O O . ARG A 1 130 ? 15.123 -0.487 -15.434 1.00 97.44 130 ARG A O 1
ATOM 1058 N N . THR A 1 131 ? 14.652 -2.067 -16.955 1.00 98.12 131 THR A N 1
ATOM 1059 C CA . THR A 1 131 ? 16.050 -2.369 -17.261 1.00 98.12 131 THR A CA 1
ATOM 1060 C C . THR A 1 131 ? 16.732 -1.175 -17.937 1.00 98.12 131 THR A C 1
ATOM 1062 O O . THR A 1 131 ? 17.851 -0.838 -17.560 1.00 98.12 131 THR A O 1
ATOM 1065 N N . SER A 1 132 ? 16.057 -0.456 -18.844 1.00 97.81 132 SER A N 1
ATOM 1066 C CA . SER A 1 132 ? 16.609 0.767 -19.450 1.00 97.81 132 SER A CA 1
ATOM 1067 C C . SER A 1 132 ? 16.854 1.866 -18.417 1.00 97.81 132 SER A C 1
ATOM 1069 O O . SER A 1 132 ? 17.891 2.517 -18.466 1.00 97.81 132 SER A O 1
ATOM 1071 N N . HIS A 1 133 ? 15.988 2.021 -17.408 1.00 97.88 133 HIS A N 1
ATOM 1072 C CA . HIS A 1 133 ? 16.254 2.961 -16.312 1.00 97.88 133 HIS A CA 1
ATOM 1073 C C . HIS A 1 133 ? 17.571 2.657 -15.578 1.00 97.88 133 HIS A C 1
ATOM 1075 O O . HIS A 1 133 ? 18.303 3.586 -15.228 1.00 97.88 133 HIS A O 1
ATOM 1081 N N . TRP A 1 134 ? 17.882 1.374 -15.348 1.00 98.38 134 TRP A N 1
ATOM 1082 C CA . TRP A 1 134 ? 19.167 0.956 -14.778 1.00 98.38 134 TRP A CA 1
ATOM 1083 C C . TRP A 1 134 ? 20.324 1.224 -15.741 1.00 98.38 134 TRP A C 1
ATOM 1085 O O . TRP A 1 134 ? 21.340 1.773 -15.325 1.00 98.38 134 TRP A O 1
ATOM 1095 N N . GLU A 1 135 ? 20.165 0.875 -17.015 1.00 98.44 135 GLU A N 1
ATOM 1096 C CA . GLU A 1 135 ? 21.179 1.056 -18.057 1.00 98.44 135 GLU A CA 1
ATOM 1097 C C . GLU A 1 135 ? 21.569 2.526 -18.231 1.00 98.44 135 GLU A C 1
ATOM 1099 O O . GLU A 1 135 ? 22.752 2.864 -18.172 1.00 98.44 135 GLU A O 1
ATOM 1104 N N . GLU A 1 136 ? 20.576 3.406 -18.340 1.00 98.06 136 GLU A N 1
ATOM 1105 C CA . GLU A 1 136 ? 20.759 4.853 -18.406 1.00 98.06 136 GLU A CA 1
ATOM 1106 C C . GLU A 1 136 ? 21.420 5.387 -17.135 1.00 98.06 136 GLU A C 1
ATOM 1108 O O . GLU A 1 136 ? 22.374 6.150 -17.215 1.00 98.06 136 GLU A O 1
ATOM 1113 N N . ALA A 1 137 ? 20.968 4.974 -15.945 1.00 98.12 137 ALA A N 1
ATOM 1114 C CA . ALA A 1 137 ? 21.556 5.442 -14.690 1.00 98.12 137 ALA A CA 1
ATOM 1115 C C . ALA A 1 137 ? 23.028 5.021 -14.537 1.00 98.12 137 ALA A C 1
ATOM 1117 O O . ALA A 1 137 ? 23.847 5.807 -14.051 1.00 98.12 137 ALA A O 1
ATOM 1118 N N . ILE A 1 138 ? 23.372 3.802 -14.964 1.00 98.12 138 ILE A N 1
ATOM 1119 C CA . ILE A 1 138 ? 24.751 3.306 -15.020 1.00 98.12 138 ILE A CA 1
ATOM 1120 C C . ILE A 1 138 ? 25.570 4.160 -15.992 1.00 98.12 138 ILE A C 1
ATOM 1122 O O . ILE A 1 138 ? 26.617 4.681 -15.604 1.00 98.12 138 ILE A O 1
ATOM 1126 N N . GLN A 1 139 ? 25.083 4.346 -17.222 1.00 97.69 139 GLN A N 1
ATOM 1127 C CA . GLN A 1 139 ? 25.789 5.090 -18.264 1.00 97.69 139 GLN A CA 1
ATOM 1128 C C . GLN A 1 139 ? 25.963 6.573 -17.907 1.00 97.69 139 GLN A C 1
ATOM 1130 O O . GLN A 1 139 ? 27.050 7.119 -18.065 1.00 97.69 139 GLN A O 1
ATOM 1135 N N . GLU A 1 140 ? 24.937 7.219 -17.357 1.00 97.62 140 GLU A N 1
ATOM 1136 C CA . GLU A 1 140 ? 24.991 8.606 -16.880 1.00 97.62 140 GLU A CA 1
ATOM 1137 C C . GLU A 1 140 ? 25.996 8.804 -15.736 1.00 97.62 140 GLU A C 1
ATOM 1139 O O . GLU A 1 140 ? 26.483 9.915 -15.539 1.00 97.62 140 GLU A O 1
ATOM 1144 N N . THR A 1 141 ? 26.276 7.759 -14.950 1.00 96.88 141 THR A N 1
ATOM 1145 C CA . THR A 1 141 ? 27.170 7.852 -13.785 1.00 96.88 141 THR A CA 1
ATOM 1146 C C . THR A 1 141 ? 28.612 7.489 -14.133 1.00 96.88 141 THR A C 1
ATOM 1148 O O . THR A 1 141 ? 29.539 8.140 -13.661 1.00 96.88 141 THR A O 1
ATOM 1151 N N . LYS A 1 142 ? 28.822 6.443 -14.939 1.00 94.38 142 LYS A N 1
ATOM 1152 C CA . LYS A 1 142 ? 30.160 5.921 -15.272 1.00 94.38 142 LYS A CA 1
ATOM 1153 C C . LYS A 1 142 ? 30.670 6.339 -16.650 1.00 94.38 142 LYS A C 1
ATOM 1155 O O . LYS A 1 142 ? 31.858 6.180 -16.921 1.00 94.38 142 LYS A O 1
ATOM 1160 N N . GLY A 1 143 ? 29.801 6.862 -17.511 1.00 91.94 143 GLY A N 1
ATOM 1161 C CA . GLY A 1 143 ? 30.091 7.038 -18.930 1.00 91.94 143 GLY A CA 1
ATOM 1162 C C . GLY A 1 143 ? 30.280 5.700 -19.653 1.00 91.94 143 GLY A C 1
ATOM 1163 O O . GLY A 1 143 ? 29.937 4.633 -19.144 1.00 91.94 143 GLY A O 1
ATOM 1164 N N . GLY A 1 144 ? 30.858 5.757 -20.853 1.00 92.75 144 GLY A N 1
ATOM 1165 C CA . GLY A 1 144 ? 31.147 4.574 -21.664 1.00 92.75 144 GLY A CA 1
ATOM 1166 C C . GLY A 1 144 ? 29.944 4.025 -22.440 1.00 92.75 144 GLY A C 1
ATOM 1167 O O . GLY A 1 144 ? 28.916 4.688 -22.611 1.00 92.75 144 GLY A O 1
ATOM 1168 N N . ALA A 1 145 ? 30.113 2.811 -22.969 1.00 93.62 145 ALA A N 1
ATOM 1169 C CA . ALA A 1 145 ? 29.076 2.115 -23.724 1.00 93.62 145 ALA A CA 1
ATOM 1170 C C . ALA A 1 145 ? 27.951 1.617 -22.802 1.00 93.62 145 ALA A C 1
ATOM 1172 O O . ALA A 1 145 ? 28.201 1.215 -21.664 1.00 93.62 145 ALA A O 1
ATOM 1173 N N . ALA A 1 146 ? 26.723 1.610 -23.323 1.00 95.31 146 ALA A N 1
ATOM 1174 C CA . ALA A 1 146 ? 25.568 1.012 -22.665 1.00 95.31 146 ALA A CA 1
ATOM 1175 C C . ALA A 1 146 ? 25.843 -0.457 -22.289 1.00 95.31 146 ALA A C 1
ATOM 1177 O O . ALA A 1 146 ? 26.426 -1.217 -23.068 1.00 95.31 146 ALA A O 1
ATOM 1178 N N . ASN A 1 147 ? 25.453 -0.844 -21.072 1.00 96.44 147 ASN A N 1
ATOM 1179 C CA . ASN A 1 147 ? 25.715 -2.169 -20.514 1.00 96.44 147 ASN A CA 1
ATOM 1180 C C . ASN A 1 147 ? 24.415 -2.833 -20.049 1.00 96.44 147 ASN A C 1
ATOM 1182 O O . ASN A 1 147 ? 24.137 -2.931 -18.848 1.00 96.44 147 ASN A O 1
ATOM 1186 N N . ARG A 1 148 ? 23.642 -3.325 -21.022 1.00 97.88 148 ARG A N 1
ATOM 1187 C CA . ARG A 1 148 ? 22.361 -4.001 -20.794 1.00 97.88 148 ARG A CA 1
ATOM 1188 C C . ARG A 1 148 ? 22.461 -5.159 -19.810 1.00 97.88 148 ARG A C 1
ATOM 1190 O O . ARG A 1 148 ? 21.635 -5.273 -18.916 1.00 97.88 148 ARG A O 1
ATOM 1197 N N . LYS A 1 149 ? 23.511 -5.977 -19.915 1.00 97.94 149 LYS A N 1
ATOM 1198 C CA . LYS A 1 149 ? 23.703 -7.150 -19.050 1.00 97.94 149 LYS A CA 1
ATOM 1199 C C . LYS A 1 149 ? 23.847 -6.768 -17.575 1.00 97.94 149 LYS A C 1
ATOM 1201 O O . LYS A 1 149 ? 23.267 -7.417 -16.710 1.00 97.94 149 LYS A O 1
ATOM 1206 N N . LEU A 1 150 ? 24.614 -5.715 -17.280 1.00 97.88 150 LEU A N 1
ATOM 1207 C CA . LEU A 1 150 ? 24.723 -5.188 -15.918 1.00 97.88 150 LEU A CA 1
ATOM 1208 C C . LEU A 1 150 ? 23.389 -4.598 -15.444 1.00 97.88 150 LEU A C 1
ATOM 1210 O O . LEU A 1 150 ? 22.988 -4.819 -14.303 1.00 97.88 150 LEU A O 1
ATOM 1214 N N . ALA A 1 151 ? 22.696 -3.868 -16.318 1.00 98.44 151 ALA A N 1
ATOM 1215 C CA . ALA A 1 151 ? 21.398 -3.286 -16.006 1.00 98.44 151 ALA A CA 1
ATOM 1216 C C . ALA A 1 151 ? 20.345 -4.351 -15.660 1.00 98.44 151 ALA A C 1
ATOM 1218 O O . ALA A 1 151 ? 19.626 -4.196 -14.675 1.00 98.44 151 ALA A O 1
ATOM 1219 N N . GLU A 1 152 ? 20.299 -5.452 -16.413 1.00 98.50 152 GLU A N 1
ATOM 1220 C CA . GLU A 1 152 ? 19.428 -6.602 -16.150 1.00 98.50 152 GLU A CA 1
ATOM 1221 C C . GLU A 1 152 ? 19.749 -7.241 -14.800 1.00 98.50 152 GLU A C 1
ATOM 1223 O O . GLU A 1 152 ? 18.842 -7.468 -14.001 1.00 98.50 152 GLU A O 1
ATOM 1228 N N . GLU A 1 153 ? 21.028 -7.484 -14.500 1.00 98.31 153 GLU A N 1
ATOM 1229 C CA . GLU A 1 153 ? 21.426 -8.087 -13.224 1.00 98.31 153 GLU A CA 1
ATOM 1230 C C . GLU A 1 153 ? 21.002 -7.217 -12.031 1.00 98.31 153 GLU A C 1
ATOM 1232 O O . GLU A 1 153 ? 20.423 -7.722 -11.066 1.00 98.31 153 GLU A O 1
ATOM 1237 N N . CYS A 1 154 ? 21.200 -5.898 -12.125 1.00 98.06 154 CYS A N 1
ATOM 1238 C CA . CYS A 1 154 ? 20.727 -4.944 -11.125 1.00 98.06 154 CYS A CA 1
ATOM 1239 C C . CYS A 1 154 ? 19.196 -4.931 -11.014 1.00 98.06 154 CYS A C 1
ATOM 1241 O O . CYS A 1 154 ? 18.657 -4.998 -9.906 1.00 98.06 154 CYS A O 1
ATOM 1243 N N . TYR A 1 155 ? 18.488 -4.877 -12.145 1.00 98.06 155 TYR A N 1
ATOM 1244 C CA . TYR A 1 155 ? 17.029 -4.851 -12.181 1.00 98.06 155 TYR A CA 1
ATOM 1245 C C . TYR A 1 155 ? 16.415 -6.110 -11.570 1.00 98.06 155 TYR A C 1
ATOM 1247 O O . TYR A 1 155 ? 15.550 -6.008 -10.697 1.00 98.06 155 TYR A O 1
ATOM 1255 N N . PHE A 1 156 ? 16.860 -7.297 -11.986 1.00 98.00 156 PHE A N 1
ATOM 1256 C CA . PHE A 1 156 ? 16.316 -8.559 -11.495 1.00 98.00 156 PHE A CA 1
ATO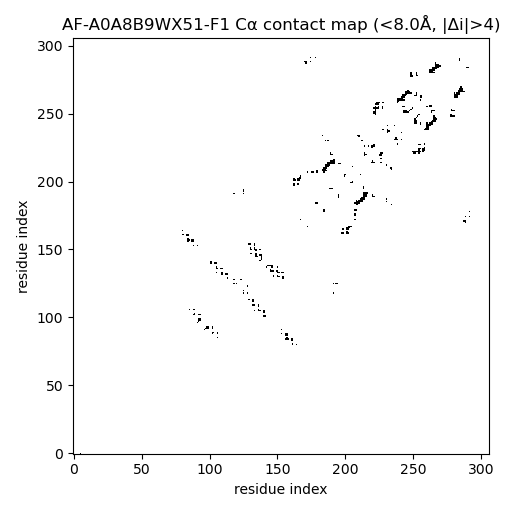M 1257 C C . PHE A 1 156 ? 16.677 -8.807 -10.031 1.00 98.00 156 PHE A C 1
ATOM 1259 O O . PHE A 1 156 ? 15.824 -9.293 -9.284 1.00 98.00 156 PHE A O 1
ATOM 1266 N N . LEU A 1 157 ? 17.876 -8.418 -9.578 1.00 97.12 157 LEU A N 1
ATOM 1267 C CA . LEU A 1 157 ? 18.231 -8.475 -8.157 1.00 97.12 157 LEU A CA 1
ATOM 1268 C C . LEU A 1 157 ? 17.342 -7.543 -7.326 1.00 97.12 157 LEU A C 1
ATOM 1270 O O . LEU A 1 157 ? 16.781 -7.963 -6.313 1.00 97.12 157 LEU A O 1
ATOM 1274 N N . TRP A 1 158 ? 17.152 -6.300 -7.772 1.00 95.94 158 TRP A N 1
ATOM 1275 C CA . TRP A 1 158 ? 16.250 -5.355 -7.117 1.00 95.94 158 TRP A CA 1
ATOM 1276 C C . TRP A 1 158 ? 14.811 -5.885 -7.068 1.00 95.94 158 TRP A C 1
ATOM 1278 O O . TRP A 1 158 ? 14.191 -5.889 -6.003 1.00 95.94 158 TRP A O 1
ATOM 1288 N N . LYS A 1 159 ? 14.297 -6.374 -8.206 1.00 95.81 159 LYS A N 1
ATOM 1289 C CA . LYS A 1 159 ? 12.928 -6.883 -8.378 1.00 95.81 159 LYS A CA 1
ATOM 1290 C C . LYS A 1 159 ? 12.655 -8.120 -7.523 1.00 95.81 159 LYS A C 1
ATOM 1292 O O . LYS A 1 159 ? 11.647 -8.160 -6.824 1.00 95.81 159 LYS A O 1
ATOM 1297 N N . SER A 1 160 ? 13.525 -9.123 -7.568 1.00 95.25 160 SER A N 1
ATOM 1298 C CA . SER A 1 160 ? 13.344 -10.357 -6.793 1.00 95.25 160 SER A CA 1
ATOM 1299 C C . SER A 1 160 ? 13.414 -10.079 -5.292 1.00 95.25 160 SER A C 1
ATOM 1301 O O . SER A 1 160 ? 12.522 -10.492 -4.551 1.00 95.25 160 SER A O 1
ATOM 1303 N N . THR A 1 161 ? 14.392 -9.279 -4.856 1.00 92.88 161 THR A N 1
ATOM 1304 C CA . THR A 1 161 ? 14.557 -8.926 -3.440 1.00 92.88 161 THR A CA 1
ATOM 1305 C C . THR A 1 161 ? 13.348 -8.162 -2.909 1.00 92.88 161 THR A C 1
ATOM 1307 O O . THR A 1 161 ? 12.818 -8.495 -1.854 1.00 92.88 161 THR A O 1
ATOM 1310 N N . ARG A 1 162 ? 12.855 -7.142 -3.624 1.00 91.62 162 ARG A N 1
ATOM 1311 C CA . ARG A 1 162 ? 11.684 -6.391 -3.141 1.00 91.62 162 ARG A CA 1
ATOM 1312 C C . ARG A 1 162 ? 10.432 -7.264 -3.052 1.00 91.62 162 ARG A C 1
ATOM 1314 O O . ARG A 1 162 ? 9.674 -7.089 -2.107 1.00 91.62 162 ARG A O 1
ATOM 1321 N N . LEU A 1 163 ? 10.220 -8.187 -3.997 1.00 93.31 163 LEU A N 1
ATOM 1322 C CA . LEU A 1 163 ? 9.062 -9.083 -3.985 1.00 93.31 163 LEU A CA 1
ATOM 1323 C C . LEU A 1 163 ? 9.147 -10.068 -2.815 1.00 93.31 163 LEU A C 1
ATOM 1325 O O . LEU A 1 163 ? 8.175 -10.209 -2.086 1.00 93.31 163 LEU A O 1
ATOM 1329 N N . GLN A 1 164 ? 10.322 -10.646 -2.553 1.00 91.94 164 GLN A N 1
ATOM 1330 C CA . GLN A 1 164 ? 10.538 -11.550 -1.416 1.00 91.94 164 GLN A CA 1
ATOM 1331 C C . GLN A 1 164 ? 10.202 -10.905 -0.059 1.00 91.94 164 GLN A C 1
ATOM 1333 O O . GLN A 1 164 ? 9.788 -11.587 0.875 1.00 91.94 164 GLN A O 1
ATOM 1338 N N . HIS A 1 165 ? 10.384 -9.590 0.064 1.00 88.50 165 HIS A N 1
ATOM 1339 C CA . HIS A 1 165 ? 10.123 -8.858 1.303 1.00 88.50 165 HIS A CA 1
ATOM 1340 C C . HIS A 1 165 ? 8.708 -8.257 1.386 1.00 88.50 165 HIS A C 1
ATOM 1342 O O . HIS A 1 165 ? 8.344 -7.708 2.432 1.00 88.50 165 HIS A O 1
ATOM 1348 N N . MET A 1 166 ? 7.892 -8.363 0.331 1.00 90.12 166 MET A N 1
ATOM 1349 C CA . MET A 1 166 ? 6.488 -7.951 0.366 1.00 90.12 166 MET A CA 1
ATOM 1350 C C . MET A 1 166 ? 5.654 -9.022 1.052 1.00 90.12 166 MET A C 1
ATOM 1352 O O . MET A 1 166 ? 5.384 -10.079 0.500 1.00 90.12 166 MET A O 1
ATOM 1356 N N . THR A 1 167 ? 5.230 -8.731 2.276 1.00 91.12 167 THR A N 1
ATOM 1357 C CA . THR A 1 167 ? 4.482 -9.661 3.123 1.00 91.12 167 THR A CA 1
ATOM 1358 C C . THR A 1 167 ? 3.347 -8.925 3.821 1.00 91.12 167 THR A C 1
ATOM 1360 O O . THR A 1 167 ? 3.477 -7.746 4.157 1.00 91.12 167 THR A O 1
ATOM 1363 N N . LEU A 1 168 ? 2.228 -9.615 4.039 1.00 93.38 168 LEU A N 1
ATOM 1364 C CA . LEU A 1 168 ? 1.197 -9.159 4.968 1.00 93.38 168 LEU A CA 1
ATOM 1365 C C . LEU A 1 168 ? 1.610 -9.543 6.392 1.00 93.38 168 LEU A C 1
ATOM 1367 O O . LEU A 1 168 ? 1.924 -10.708 6.639 1.00 93.38 168 LEU A O 1
ATOM 1371 N N . ALA A 1 169 ? 1.589 -8.586 7.319 1.00 92.69 169 ALA A N 1
ATOM 1372 C CA . ALA A 1 169 ? 1.773 -8.877 8.740 1.00 92.69 169 ALA A CA 1
ATOM 13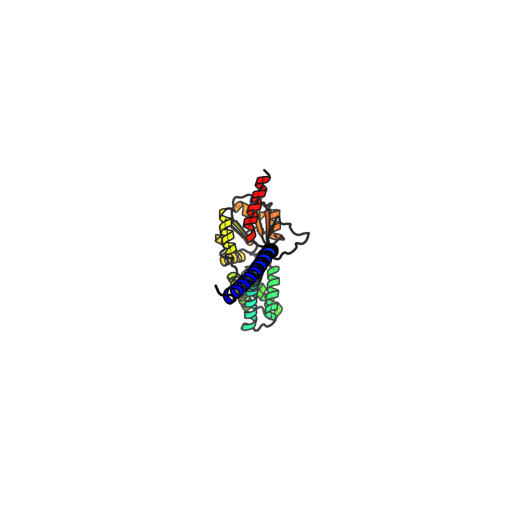73 C C . ALA A 1 169 ? 0.620 -9.755 9.264 1.00 92.69 169 ALA A C 1
ATOM 1375 O O . ALA A 1 169 ? -0.515 -9.618 8.806 1.00 92.69 169 ALA A O 1
ATOM 1376 N N . GLU A 1 170 ? 0.889 -10.632 10.235 1.00 94.06 170 GLU A N 1
ATOM 1377 C CA . GLU A 1 170 ? -0.109 -11.590 10.751 1.00 94.06 170 GLU A CA 1
ATOM 1378 C C . GLU A 1 170 ? -1.361 -10.905 11.316 1.00 94.06 170 GLU A C 1
ATOM 1380 O O . GLU A 1 170 ? -2.485 -11.314 11.044 1.00 94.06 170 GLU A O 1
ATOM 1385 N N . GLU A 1 171 ? -1.182 -9.791 12.019 1.00 95.00 171 GLU A N 1
ATOM 1386 C CA . GLU A 1 171 ? -2.266 -8.933 12.510 1.00 95.00 171 GLU A CA 1
ATOM 1387 C C . GLU A 1 171 ? -3.133 -8.336 11.388 1.00 95.00 171 GLU A C 1
ATOM 1389 O O . GLU A 1 171 ? -4.348 -8.221 11.542 1.00 95.00 171 GLU A O 1
ATOM 1394 N N . VAL A 1 172 ? -2.547 -8.031 10.225 1.00 97.00 172 VAL A N 1
ATOM 1395 C CA . VAL A 1 172 ? -3.300 -7.572 9.045 1.00 97.00 172 VAL A CA 1
ATOM 1396 C C . VAL A 1 172 ? -4.067 -8.732 8.414 1.00 97.00 172 VAL A C 1
ATOM 1398 O O . VAL A 1 172 ? -5.222 -8.555 8.035 1.00 97.00 172 VAL A O 1
ATOM 1401 N N . LYS A 1 173 ? -3.470 -9.929 8.335 1.00 97.94 173 LYS A N 1
ATOM 1402 C CA . LYS A 1 173 ? -4.161 -11.138 7.851 1.00 97.94 173 LYS A CA 1
ATOM 1403 C C . LYS A 1 173 ? -5.372 -11.470 8.723 1.00 97.94 173 LYS A C 1
ATOM 1405 O O . LYS A 1 173 ? -6.457 -11.710 8.192 1.00 97.94 173 LYS A O 1
ATOM 1410 N N . ALA A 1 174 ? -5.201 -11.442 10.045 1.00 97.88 174 ALA A N 1
ATOM 1411 C CA . ALA A 1 174 ? -6.279 -11.666 11.003 1.00 97.88 174 ALA A CA 1
ATOM 1412 C C . ALA A 1 174 ? -7.392 -10.621 10.836 1.00 97.88 174 ALA A C 1
ATOM 1414 O O . ALA A 1 174 ? -8.553 -10.984 10.678 1.00 97.88 174 ALA A O 1
ATOM 1415 N N . MET A 1 175 ? -7.032 -9.336 10.762 1.00 98.19 175 MET A N 1
ATOM 1416 C CA . MET A 1 175 ? -7.990 -8.251 10.541 1.00 98.19 175 MET A CA 1
ATOM 1417 C C . MET A 1 175 ? -8.782 -8.425 9.234 1.00 98.19 175 MET A C 1
ATOM 1419 O O . MET A 1 175 ? -10.004 -8.328 9.257 1.00 98.19 175 MET A O 1
ATOM 1423 N N . LEU A 1 176 ? -8.121 -8.707 8.104 1.00 98.50 176 LEU A N 1
ATOM 1424 C CA . LEU A 1 176 ? -8.810 -8.937 6.826 1.00 98.50 176 LEU A CA 1
ATOM 1425 C C . LEU A 1 176 ? -9.743 -10.155 6.893 1.00 98.50 176 LEU A C 1
ATOM 1427 O O . LEU A 1 176 ? -10.839 -10.121 6.341 1.00 98.50 176 LEU A O 1
ATOM 1431 N N . THR A 1 177 ? -9.323 -11.215 7.588 1.00 98.44 177 THR A N 1
ATOM 1432 C CA . THR A 1 177 ? -10.135 -12.426 7.775 1.00 98.44 177 THR A CA 1
ATOM 1433 C C . THR A 1 177 ? -11.403 -12.138 8.573 1.00 98.44 177 THR A C 1
ATOM 1435 O O . THR A 1 177 ? -12.471 -12.611 8.194 1.00 98.44 177 THR A O 1
ATOM 1438 N N . GLU A 1 178 ? -11.303 -11.358 9.652 1.00 98.00 178 GLU A N 1
ATOM 1439 C CA . GLU A 1 178 ? -12.465 -10.961 10.452 1.00 98.00 178 GLU A CA 1
ATOM 1440 C C . GLU A 1 178 ? -13.386 -10.014 9.677 1.00 98.00 178 GLU A C 1
ATOM 1442 O O . GLU A 1 178 ? -14.578 -10.286 9.572 1.00 98.00 178 GLU A O 1
ATOM 1447 N N . LEU A 1 179 ? -12.841 -8.970 9.039 1.00 97.81 179 LEU A N 1
ATOM 1448 C CA . LEU A 1 179 ? -13.640 -8.015 8.261 1.00 97.81 179 LEU A CA 1
ATOM 1449 C C . LEU A 1 179 ? -14.443 -8.695 7.147 1.00 97.81 1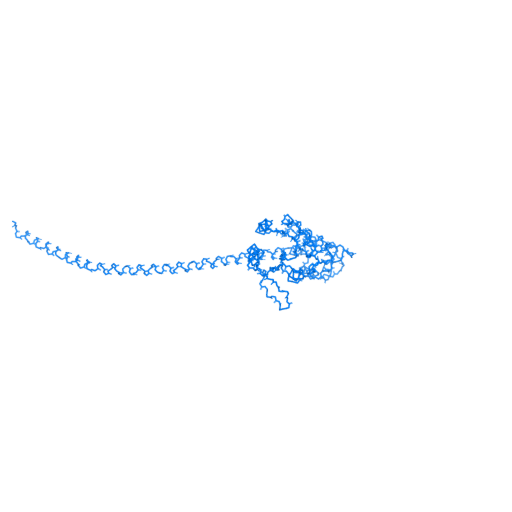79 LEU A C 1
ATOM 1451 O O . LEU A 1 179 ? -15.600 -8.348 6.924 1.00 97.81 179 LEU A O 1
ATOM 1455 N N . ARG A 1 180 ? -13.872 -9.702 6.475 1.00 97.69 180 ARG A N 1
ATOM 1456 C CA . ARG A 1 180 ? -14.558 -10.410 5.385 1.00 97.69 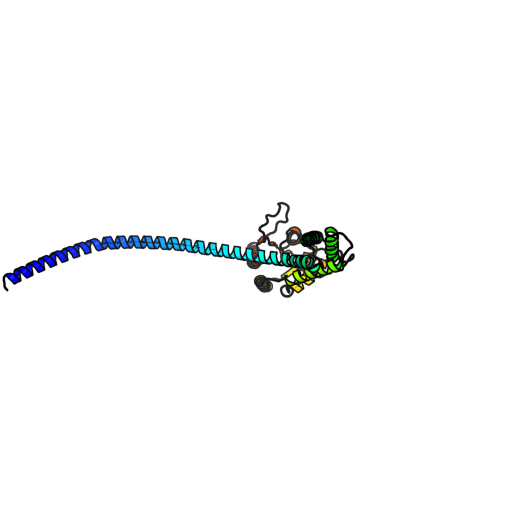180 ARG A CA 1
ATOM 1457 C C . ARG A 1 180 ? -15.795 -11.200 5.838 1.00 97.69 180 ARG A C 1
ATOM 1459 O O . ARG A 1 180 ? -16.605 -11.594 5.003 1.00 97.69 180 ARG A O 1
ATOM 1466 N N . LYS A 1 181 ? -15.960 -11.454 7.140 1.00 97.69 181 LYS A N 1
ATOM 1467 C CA . LYS A 1 181 ? -17.181 -12.083 7.675 1.00 97.69 181 LYS A CA 1
ATOM 1468 C C . LYS A 1 181 ? -18.375 -11.127 7.659 1.00 97.69 181 LYS A C 1
ATOM 1470 O O . LYS A 1 181 ? -19.509 -11.594 7.626 1.00 97.69 181 LYS A O 1
ATOM 1475 N N . GLU A 1 182 ? -18.119 -9.822 7.682 1.00 96.19 182 GLU A N 1
ATOM 1476 C CA . GLU A 1 182 ? -19.137 -8.777 7.837 1.00 96.19 182 GLU A CA 1
ATOM 1477 C C . GLU A 1 182 ? -19.317 -7.944 6.563 1.00 96.19 182 GLU A C 1
ATOM 1479 O O . GLU A 1 182 ? -20.432 -7.534 6.245 1.00 96.19 182 GLU A O 1
ATOM 1484 N N . VAL A 1 183 ? -18.240 -7.722 5.800 1.00 97.31 183 VAL A N 1
ATOM 1485 C CA . VAL A 1 183 ? -18.243 -6.877 4.598 1.00 97.31 183 VAL A CA 1
ATOM 1486 C C . VAL A 1 183 ? -17.541 -7.540 3.415 1.00 97.31 183 VAL A C 1
ATOM 1488 O O . VAL A 1 183 ? -16.703 -8.429 3.570 1.00 97.31 183 VAL A O 1
ATOM 1491 N N . ARG A 1 184 ? -17.849 -7.063 2.203 1.00 98.31 184 ARG A N 1
ATOM 1492 C CA . ARG A 1 184 ? -17.080 -7.405 1.000 1.00 98.31 184 ARG A CA 1
ATOM 1493 C C . ARG A 1 184 ? -15.754 -6.656 0.996 1.00 98.31 184 ARG A C 1
ATOM 1495 O O . ARG A 1 184 ? -15.720 -5.456 1.256 1.00 98.31 184 ARG A O 1
ATOM 1502 N N . LEU A 1 185 ? -14.675 -7.349 0.649 1.00 98.75 185 LEU A N 1
ATOM 1503 C CA . LEU A 1 185 ? -13.340 -6.763 0.555 1.00 98.75 185 LEU A CA 1
ATOM 1504 C C . LEU A 1 185 ? -12.858 -6.766 -0.894 1.00 98.75 185 LEU A C 1
ATOM 1506 O O . LEU A 1 185 ? -12.793 -7.813 -1.533 1.00 98.75 185 LEU A O 1
ATOM 1510 N N . LEU A 1 186 ? -12.446 -5.604 -1.399 1.00 98.81 186 LEU A N 1
ATOM 1511 C CA . LEU A 1 186 ? -11.841 -5.467 -2.723 1.00 98.81 186 LEU A CA 1
ATOM 1512 C C . LEU A 1 186 ? -10.500 -4.746 -2.625 1.00 98.81 186 LEU A C 1
ATOM 1514 O O . LEU A 1 186 ? -10.383 -3.701 -1.988 1.00 98.81 186 LEU A O 1
ATOM 1518 N N . LEU A 1 187 ? -9.484 -5.308 -3.280 1.00 98.81 187 LEU A N 1
ATOM 1519 C CA . LEU A 1 187 ? -8.179 -4.669 -3.415 1.00 98.81 187 LEU A CA 1
ATOM 1520 C C . LEU A 1 187 ? -8.152 -3.835 -4.697 1.00 98.81 187 LEU A C 1
ATOM 1522 O O . LEU A 1 187 ? -8.136 -4.392 -5.793 1.00 98.81 187 LEU A O 1
ATOM 1526 N N . LEU A 1 188 ? -8.105 -2.509 -4.559 1.00 98.69 188 LEU A N 1
ATOM 1527 C CA . LEU A 1 188 ? -8.003 -1.571 -5.678 1.00 98.69 188 LEU A CA 1
ATOM 1528 C C . LEU A 1 188 ? -6.614 -0.927 -5.707 1.00 98.69 188 LEU A C 1
ATOM 1530 O O . LEU A 1 188 ? -6.272 -0.110 -4.847 1.00 98.69 188 LEU A O 1
ATOM 1534 N N . THR A 1 189 ? -5.800 -1.263 -6.707 1.00 97.56 189 THR A N 1
ATOM 1535 C CA . THR A 1 189 ? -4.389 -0.853 -6.769 1.00 97.56 189 THR A CA 1
ATOM 1536 C C . THR A 1 189 ? -4.017 -0.222 -8.112 1.00 97.56 189 THR A C 1
ATOM 1538 O O . THR A 1 189 ? -4.340 -0.776 -9.156 1.00 97.56 189 THR A O 1
ATOM 1541 N N . ASN A 1 190 ? -3.340 0.933 -8.101 1.00 94.25 190 ASN A N 1
ATOM 1542 C CA . ASN A 1 190 ? -2.832 1.582 -9.321 1.00 94.25 190 ASN A CA 1
ATOM 1543 C C . ASN A 1 190 ? -1.571 0.886 -9.846 1.00 94.25 190 ASN A C 1
ATOM 1545 O O . ASN A 1 190 ? -0.907 0.137 -9.122 1.00 94.25 190 ASN A O 1
ATOM 1549 N N . GLY A 1 191 ? -1.205 1.213 -11.083 1.00 90.69 191 GLY A N 1
ATOM 1550 C CA . GLY A 1 191 ? 0.040 0.780 -11.700 1.00 90.69 191 GLY A CA 1
ATOM 1551 C C . GLY A 1 191 ? -0.115 -0.372 -12.687 1.00 90.69 191 GLY A C 1
ATOM 1552 O O . GLY A 1 191 ? -1.174 -0.979 -12.846 1.00 90.69 191 GLY A O 1
ATOM 1553 N N . GLU A 1 192 ? 0.992 -0.649 -13.369 1.00 94.12 192 GLU A N 1
ATOM 1554 C CA . GLU A 1 192 ? 1.069 -1.592 -14.481 1.00 94.12 192 GLU A CA 1
ATOM 1555 C C . GLU A 1 192 ? 0.722 -3.037 -14.064 1.00 94.12 192 GLU A C 1
ATOM 1557 O O . GLU A 1 192 ? 1.128 -3.516 -12.999 1.00 94.12 192 GLU A O 1
ATOM 1562 N N . ARG A 1 193 ? -0.028 -3.727 -14.936 1.00 94.88 193 ARG A N 1
ATOM 1563 C CA . ARG A 1 193 ? -0.591 -5.067 -14.727 1.00 94.88 193 ARG A CA 1
ATOM 1564 C C . ARG A 1 193 ? 0.414 -6.073 -14.169 1.00 94.88 193 ARG A C 1
ATOM 1566 O O . ARG A 1 193 ? 0.181 -6.626 -13.095 1.00 94.88 193 ARG A O 1
ATOM 1573 N N . GLN A 1 194 ? 1.493 -6.347 -14.898 1.00 95.69 194 GLN A N 1
ATOM 1574 C CA . GLN A 1 194 ? 2.481 -7.360 -14.538 1.00 95.69 194 GLN A CA 1
ATOM 1575 C C . GLN A 1 194 ? 3.083 -7.051 -13.165 1.00 95.69 194 GLN A C 1
ATOM 1577 O O . GLN A 1 194 ? 3.105 -7.914 -12.291 1.00 95.69 194 GLN A O 1
ATOM 1582 N N . THR A 1 195 ? 3.493 -5.804 -12.944 1.00 94.75 195 THR A N 1
ATOM 1583 C CA . THR A 1 195 ? 4.085 -5.360 -11.682 1.00 94.75 195 THR A CA 1
ATOM 1584 C C . THR A 1 195 ? 3.143 -5.594 -10.507 1.00 94.75 195 THR A C 1
ATOM 1586 O O . THR A 1 195 ? 3.571 -6.093 -9.470 1.00 94.75 195 THR A O 1
ATOM 1589 N N . GLN A 1 196 ? 1.873 -5.210 -10.626 1.00 97.12 196 GLN A N 1
ATOM 1590 C CA . GLN A 1 196 ? 0.934 -5.329 -9.512 1.00 97.12 196 GLN A CA 1
ATOM 1591 C C . GLN A 1 196 ? 0.538 -6.784 -9.258 1.00 97.12 196 GLN A C 1
ATOM 1593 O O . GLN A 1 196 ? 0.478 -7.192 -8.099 1.00 97.12 196 GLN A O 1
ATOM 1598 N N . ARG A 1 197 ? 0.347 -7.588 -10.312 1.00 97.88 197 ARG A N 1
ATOM 1599 C CA . ARG A 1 197 ? 0.049 -9.023 -10.185 1.00 97.88 197 ARG A CA 1
ATOM 1600 C C . ARG A 1 197 ? 1.195 -9.788 -9.516 1.00 97.88 197 ARG A C 1
ATOM 1602 O O . ARG A 1 197 ? 0.928 -10.545 -8.590 1.00 97.88 197 ARG A O 1
ATOM 1609 N N . GLU A 1 198 ? 2.448 -9.502 -9.873 1.00 97.75 198 GLU A N 1
ATOM 1610 C CA . GLU A 1 198 ? 3.627 -10.071 -9.197 1.00 97.75 198 GLU A CA 1
ATOM 1611 C C . GLU A 1 198 ? 3.672 -9.707 -7.703 1.00 97.75 198 GLU A C 1
ATOM 1613 O O . GLU A 1 198 ? 4.022 -10.542 -6.874 1.00 97.75 198 GLU A O 1
ATOM 1618 N N . LYS A 1 199 ? 3.291 -8.475 -7.326 1.00 97.12 199 LYS A N 1
ATOM 1619 C CA . LYS A 1 199 ? 3.221 -8.072 -5.908 1.00 97.12 199 LYS A CA 1
ATOM 1620 C C . LYS A 1 199 ? 2.116 -8.805 -5.151 1.00 97.12 199 LYS A C 1
ATOM 1622 O O . LYS A 1 199 ? 2.348 -9.226 -4.023 1.00 97.12 199 LYS A O 1
ATOM 1627 N N . ILE A 1 200 ? 0.934 -8.927 -5.757 1.00 98.12 200 ILE A N 1
ATOM 1628 C CA . ILE A 1 200 ? -0.225 -9.631 -5.186 1.00 98.12 200 ILE A CA 1
ATOM 1629 C C . ILE A 1 200 ? 0.117 -11.101 -4.923 1.00 98.12 200 ILE A C 1
ATOM 1631 O O . ILE A 1 200 ? -0.208 -11.629 -3.859 1.00 98.12 200 ILE A O 1
ATOM 1635 N N . GLU A 1 201 ? 0.792 -11.743 -5.878 1.00 97.81 201 GLU A N 1
ATOM 1636 C CA . GLU A 1 201 ? 1.271 -13.117 -5.746 1.00 97.81 201 GLU A CA 1
ATOM 1637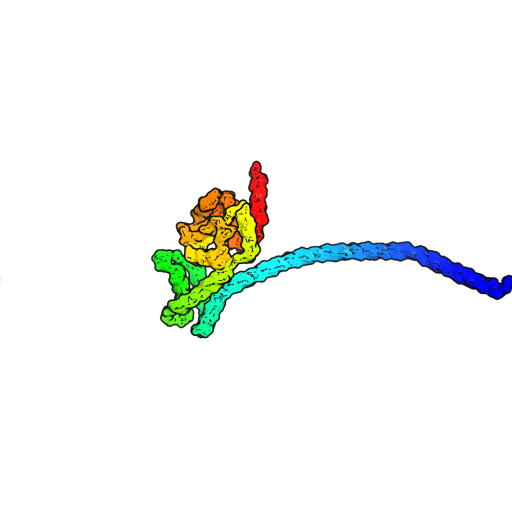 C C . GLU A 1 201 ? 2.341 -13.229 -4.654 1.00 97.81 201 GLU A C 1
ATOM 1639 O O . GLU A 1 201 ? 2.210 -14.052 -3.751 1.00 97.81 201 GLU A O 1
ATOM 1644 N N . ALA A 1 202 ? 3.351 -12.351 -4.672 1.00 95.94 202 ALA A N 1
ATOM 1645 C CA . ALA A 1 202 ? 4.456 -12.384 -3.716 1.00 95.94 202 ALA A CA 1
ATOM 1646 C C . ALA A 1 202 ? 4.006 -12.232 -2.253 1.00 95.94 202 ALA A C 1
ATOM 1648 O O . ALA A 1 202 ? 4.520 -12.930 -1.382 1.00 95.94 202 ALA A O 1
ATOM 1649 N N . CYS A 1 203 ? 3.027 -11.363 -1.973 1.00 95.56 203 CYS A N 1
ATOM 1650 C CA . CYS A 1 203 ? 2.489 -11.206 -0.619 1.00 95.56 203 CYS A CA 1
ATOM 1651 C C . CYS A 1 203 ? 1.315 -12.145 -0.299 1.00 95.56 203 CYS A C 1
ATOM 1653 O O . CYS A 1 203 ? 0.762 -12.059 0.802 1.00 95.56 203 CYS A O 1
ATOM 1655 N N . ALA A 1 204 ? 0.943 -13.025 -1.238 1.00 97.31 204 ALA A N 1
ATOM 1656 C CA . ALA A 1 204 ? -0.141 -13.997 -1.129 1.00 97.31 204 ALA A CA 1
ATOM 1657 C C . ALA A 1 204 ? -1.454 -13.391 -0.594 1.00 97.31 204 ALA A C 1
ATOM 1659 O O . ALA A 1 204 ? -2.155 -13.998 0.217 1.00 97.31 204 ALA A O 1
ATOM 1660 N N . CYS A 1 205 ? -1.786 -12.166 -1.020 1.00 97.62 205 CYS A N 1
ATOM 1661 C CA . CYS A 1 205 ? -2.925 -11.434 -0.465 1.00 97.62 205 CYS A CA 1
ATOM 1662 C C . CYS A 1 205 ? -4.263 -11.768 -1.137 1.00 97.62 205 CYS A C 1
ATOM 1664 O O . CYS A 1 205 ? -5.314 -11.399 -0.618 1.00 97.62 205 CYS A O 1
ATOM 1666 N N . GLN A 1 206 ? -4.250 -12.470 -2.274 1.00 97.88 206 GLN A N 1
ATOM 1667 C CA . GLN A 1 206 ? -5.449 -12.664 -3.090 1.00 97.88 206 GLN A CA 1
ATOM 1668 C C . GLN A 1 206 ? -6.586 -13.395 -2.370 1.00 97.88 206 GLN A C 1
ATOM 1670 O O . GLN A 1 206 ? -7.749 -13.071 -2.591 1.00 97.88 206 GLN A O 1
ATOM 1675 N N . SER A 1 207 ? -6.275 -14.335 -1.478 1.00 97.75 207 SER A N 1
ATOM 1676 C CA . SER A 1 207 ? -7.283 -15.096 -0.733 1.00 97.75 207 SER A CA 1
ATOM 1677 C C . SER A 1 207 ? -8.088 -14.262 0.268 1.00 97.75 207 SER A C 1
ATOM 1679 O O . SER A 1 207 ? -9.131 -14.730 0.721 1.00 97.75 207 SER A O 1
ATOM 1681 N N . TYR A 1 208 ? -7.648 -13.047 0.608 1.00 98.62 208 TYR A N 1
ATOM 1682 C CA . TYR A 1 208 ? -8.320 -12.180 1.581 1.00 98.62 208 TYR A CA 1
ATOM 1683 C C . TYR A 1 208 ? -9.371 -11.256 0.959 1.00 98.62 208 TYR A C 1
ATOM 1685 O O . TYR A 1 208 ? -10.148 -10.655 1.694 1.00 98.62 208 TYR A O 1
ATOM 1693 N N . PHE A 1 209 ? -9.414 -11.141 -0.369 1.00 98.75 209 PHE A N 1
ATOM 1694 C CA . PHE A 1 209 ? -10.319 -10.234 -1.070 1.00 98.75 209 PHE A CA 1
ATOM 1695 C C . PHE A 1 209 ? -11.327 -11.020 -1.915 1.00 98.75 209 PHE A C 1
ATOM 1697 O O . PHE A 1 209 ? -11.009 -12.065 -2.480 1.00 98.75 209 PHE A O 1
ATOM 1704 N N . ASP A 1 210 ? -12.553 -10.512 -2.010 1.00 98.69 210 ASP A N 1
ATOM 1705 C CA . ASP A 1 210 ? -13.587 -11.020 -2.915 1.00 98.69 210 ASP A CA 1
ATOM 1706 C C . ASP A 1 210 ? -13.282 -10.665 -4.373 1.00 98.69 210 ASP A C 1
ATOM 1708 O O . ASP A 1 210 ? -13.626 -11.413 -5.285 1.00 98.69 210 ASP A O 1
ATOM 1712 N N . ALA A 1 211 ? -12.596 -9.541 -4.584 1.00 98.50 211 ALA A N 1
ATOM 1713 C CA . ALA A 1 211 ? -12.181 -9.077 -5.895 1.00 98.50 211 ALA A CA 1
ATOM 1714 C C . ALA A 1 211 ? -10.869 -8.287 -5.835 1.00 98.50 211 ALA A C 1
ATOM 1716 O O . ALA A 1 211 ? -10.510 -7.688 -4.819 1.00 98.50 211 ALA A O 1
ATOM 1717 N N . ILE A 1 212 ? -10.155 -8.260 -6.960 1.00 98.69 212 ILE A N 1
ATOM 1718 C CA . ILE A 1 212 ? -8.939 -7.464 -7.132 1.00 98.69 212 ILE A CA 1
ATOM 1719 C C . ILE A 1 212 ? -9.032 -6.701 -8.442 1.00 98.69 212 ILE A C 1
ATOM 1721 O O . ILE A 1 212 ? -9.195 -7.305 -9.504 1.00 98.69 212 ILE A O 1
ATOM 1725 N N . VAL A 1 213 ? -8.849 -5.388 -8.357 1.00 98.69 213 VAL A N 1
ATOM 1726 C CA . VAL A 1 213 ? -8.841 -4.472 -9.492 1.00 98.69 213 VAL A CA 1
ATOM 1727 C C . VAL A 1 213 ? -7.470 -3.811 -9.582 1.00 98.69 213 VAL A C 1
ATOM 1729 O O . VAL A 1 213 ? -7.004 -3.158 -8.646 1.00 98.69 213 VAL A O 1
ATOM 1732 N N . VAL A 1 214 ? -6.815 -3.996 -10.727 1.00 98.50 214 VAL A N 1
ATOM 1733 C CA . VAL A 1 214 ? -5.511 -3.405 -11.039 1.00 98.50 214 VAL A CA 1
ATOM 1734 C C . VAL A 1 214 ? -5.708 -2.291 -12.063 1.00 98.50 214 VAL A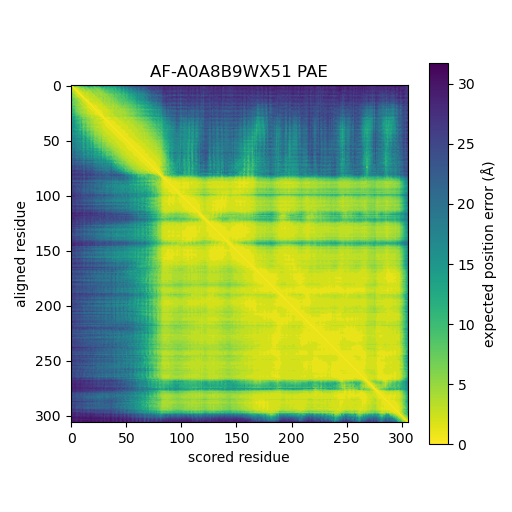 C 1
ATOM 1736 O O . VAL A 1 214 ? -6.238 -2.542 -13.140 1.00 98.50 214 VAL A O 1
ATOM 1739 N N . GLY A 1 215 ? -5.261 -1.074 -11.751 1.00 96.88 215 GLY A N 1
ATOM 1740 C CA . GLY A 1 215 ? -5.451 0.123 -12.575 1.00 96.88 215 GLY A CA 1
ATOM 1741 C C . GLY A 1 215 ? -4.924 -0.027 -13.999 1.00 96.88 215 GLY A C 1
ATOM 1742 O O . GLY A 1 215 ? -5.635 0.292 -14.941 1.00 96.88 215 GLY A O 1
ATOM 1743 N N . GLY A 1 216 ? -3.743 -0.628 -14.178 1.00 93.94 216 GLY A N 1
ATOM 1744 C CA . GLY A 1 216 ? -3.173 -0.907 -15.501 1.00 93.94 216 GLY A CA 1
ATOM 1745 C C . GLY A 1 216 ? -3.922 -1.957 -16.337 1.00 93.94 216 GLY A C 1
ATOM 1746 O O . GLY A 1 216 ? -3.514 -2.229 -17.462 1.00 93.94 216 GLY A O 1
ATOM 1747 N N . GLU A 1 217 ? -4.983 -2.572 -15.805 1.00 96.31 217 GLU A N 1
ATOM 1748 C CA . GLU A 1 217 ? -5.921 -3.426 -16.553 1.00 96.31 217 GLU A CA 1
ATOM 1749 C C . GLU A 1 217 ? -7.202 -2.670 -16.953 1.00 96.31 217 GLU A C 1
ATOM 1751 O O . GLU A 1 217 ? -8.046 -3.223 -17.656 1.00 96.31 217 GLU A O 1
ATOM 1756 N N . GLN A 1 218 ? -7.358 -1.425 -16.497 1.00 96.81 218 GLN A N 1
ATOM 1757 C CA . GLN A 1 218 ? -8.534 -0.582 -16.696 1.00 96.81 218 GLN A CA 1
ATOM 1758 C C . GLN A 1 218 ? -8.220 0.581 -17.643 1.00 96.81 218 GLN A C 1
ATOM 1760 O O . GLN A 1 218 ? -7.066 0.859 -17.962 1.00 96.81 218 GLN A O 1
ATOM 1765 N N . LYS A 1 219 ? -9.268 1.267 -18.116 1.00 94.19 219 LYS A N 1
ATOM 1766 C CA . LYS A 1 219 ? -9.114 2.446 -18.990 1.00 94.19 219 LYS A CA 1
ATOM 1767 C C . LYS A 1 219 ? -8.494 3.635 -18.258 1.00 94.19 219 LYS A C 1
ATOM 1769 O O . LYS A 1 219 ? -7.717 4.377 -18.846 1.00 94.19 219 LYS A O 1
ATOM 1774 N N . GLU A 1 220 ? -8.868 3.807 -16.997 1.00 96.19 220 GLU A N 1
ATOM 1775 C CA . GLU A 1 220 ? -8.366 4.844 -16.106 1.00 96.19 220 GLU A CA 1
ATOM 1776 C C . GLU A 1 220 ? -8.095 4.218 -14.738 1.00 96.19 220 GLU A C 1
ATOM 1778 O O . GLU A 1 220 ? -8.745 3.246 -14.348 1.00 96.19 220 GLU A O 1
ATOM 1783 N N . GLU A 1 221 ? -7.145 4.785 -14.002 1.00 95.94 221 GLU A N 1
ATOM 1784 C CA . GLU A 1 221 ? -6.821 4.388 -12.634 1.00 95.94 221 GLU A CA 1
ATOM 1785 C C . GLU A 1 221 ? -7.250 5.462 -11.623 1.00 95.94 221 GLU A C 1
ATOM 1787 O O . GLU A 1 221 ? -7.776 6.514 -11.995 1.00 95.94 221 GLU A O 1
ATOM 1792 N N . LYS A 1 222 ? -7.045 5.224 -10.320 1.00 98.00 222 LYS A N 1
ATOM 1793 C CA . LYS A 1 222 ? -7.364 6.230 -9.294 1.00 98.00 222 LYS A CA 1
ATOM 1794 C C . LYS A 1 222 ? -6.576 7.520 -9.583 1.00 98.00 222 LYS A C 1
ATOM 1796 O O . LYS A 1 222 ? -5.379 7.407 -9.850 1.00 98.00 222 LYS A O 1
ATOM 1801 N N . PRO A 1 223 ? -7.179 8.721 -9.494 1.00 97.94 223 PRO A N 1
ATOM 1802 C CA . PRO A 1 223 ? -8.456 9.045 -8.846 1.00 97.94 223 PRO A CA 1
ATOM 1803 C C . PRO A 1 223 ? -9.679 9.099 -9.783 1.00 97.94 223 PRO A C 1
ATOM 1805 O O . PRO A 1 223 ? -10.693 9.696 -9.412 1.00 97.94 223 PRO A O 1
ATOM 1808 N N . ALA A 1 224 ? -9.617 8.545 -10.997 1.00 98.56 224 ALA A N 1
ATOM 1809 C CA . ALA A 1 224 ? -10.771 8.562 -11.894 1.00 98.56 224 ALA A CA 1
ATOM 1810 C C . ALA A 1 224 ? -11.944 7.779 -11.269 1.00 98.56 224 ALA A C 1
ATOM 1812 O O . ALA A 1 224 ? -11.743 6.648 -10.829 1.00 98.56 224 ALA A O 1
ATOM 1813 N N . PRO A 1 225 ? -13.171 8.329 -11.217 1.00 98.44 225 PRO A N 1
ATOM 1814 C CA . PRO A 1 225 ? -14.300 7.652 -10.576 1.00 98.44 225 PRO A CA 1
ATOM 1815 C C . PRO A 1 225 ? -14.730 6.373 -11.316 1.00 98.44 225 PRO A C 1
ATOM 1817 O O . PRO A 1 225 ? -15.287 5.465 -10.703 1.00 98.44 225 PRO A O 1
ATOM 1820 N N . SER A 1 226 ? -14.411 6.254 -12.609 1.00 98.69 226 SER A N 1
ATOM 1821 C CA . SER A 1 226 ? -14.743 5.100 -13.454 1.00 98.69 226 SER A CA 1
ATOM 1822 C C . SER A 1 226 ? -14.235 3.765 -12.892 1.00 98.69 226 SER A C 1
ATOM 1824 O O . SER A 1 226 ? -14.970 2.777 -12.920 1.00 98.69 226 SER A O 1
ATOM 1826 N N . ILE A 1 227 ? -13.031 3.725 -12.306 1.00 98.69 227 ILE A N 1
ATOM 1827 C CA . ILE A 1 227 ? -12.482 2.497 -11.705 1.00 98.69 227 ILE A CA 1
ATOM 1828 C C . ILE A 1 227 ? -13.183 2.110 -10.395 1.00 98.69 227 ILE A C 1
ATOM 1830 O O . ILE A 1 227 ? -13.272 0.926 -10.059 1.00 98.69 227 ILE A O 1
ATOM 1834 N N . PHE A 1 228 ? -13.714 3.089 -9.660 1.00 98.81 228 PHE A N 1
ATOM 1835 C CA . PHE A 1 228 ? -14.493 2.843 -8.448 1.00 98.81 228 PHE A CA 1
ATOM 1836 C C . PHE A 1 228 ? -15.886 2.327 -8.795 1.00 98.81 228 PHE A C 1
ATOM 1838 O O . PHE A 1 228 ? -16.335 1.373 -8.168 1.00 98.81 228 PHE A O 1
ATOM 1845 N N . TYR A 1 229 ? -16.533 2.878 -9.827 1.00 98.75 229 TYR A N 1
ATOM 1846 C CA . TYR A 1 229 ? -17.810 2.356 -10.325 1.00 98.75 229 TYR A CA 1
ATOM 1847 C C . TYR A 1 229 ? -17.670 0.923 -10.830 1.00 98.75 229 TYR A C 1
ATOM 1849 O O . TYR A 1 229 ? -18.420 0.057 -10.398 1.00 98.75 229 TYR A O 1
ATOM 1857 N N . TYR A 1 230 ? -16.624 0.635 -11.611 1.00 98.81 230 TYR A N 1
ATOM 1858 C CA . TYR A 1 230 ? -16.297 -0.737 -12.006 1.00 98.81 230 TYR A CA 1
ATOM 1859 C C . TYR A 1 230 ? -16.108 -1.670 -10.796 1.00 98.81 230 TYR A C 1
ATOM 1861 O O . TYR A 1 230 ? -16.567 -2.810 -10.799 1.00 98.81 230 TYR A O 1
ATOM 1869 N N . SER A 1 231 ? -15.451 -1.183 -9.738 1.00 98.69 231 SER A N 1
ATOM 1870 C CA . SER A 1 231 ? -15.256 -1.944 -8.498 1.00 98.69 231 SER A CA 1
ATOM 1871 C C . SER A 1 231 ? -16.578 -2.205 -7.761 1.00 98.69 231 SER A C 1
ATOM 1873 O O . SER A 1 231 ? -16.774 -3.299 -7.234 1.00 98.69 231 SER A O 1
ATOM 1875 N N . CYS A 1 232 ? -17.490 -1.227 -7.750 1.00 98.69 232 CYS A N 1
ATOM 1876 C CA . CYS A 1 232 ? -18.834 -1.361 -7.185 1.00 98.69 232 CYS A CA 1
ATOM 1877 C C . CYS A 1 232 ? -19.664 -2.387 -7.970 1.00 98.69 232 CYS A C 1
ATOM 1879 O O . CYS A 1 232 ? -20.242 -3.290 -7.367 1.00 98.69 232 CYS A O 1
ATOM 1881 N N . ASP A 1 233 ? -19.642 -2.310 -9.304 1.00 98.56 233 ASP A N 1
ATOM 1882 C CA . ASP A 1 233 ? -20.338 -3.243 -10.197 1.00 98.56 233 ASP A CA 1
ATOM 1883 C C . ASP A 1 233 ? -19.850 -4.684 -9.996 1.00 98.56 233 ASP A C 1
ATOM 1885 O O . ASP A 1 233 ? -20.655 -5.612 -9.913 1.00 98.56 233 ASP A O 1
ATOM 1889 N N . LEU A 1 234 ? -18.534 -4.877 -9.852 1.00 98.44 234 LEU A N 1
ATOM 1890 C CA . LEU A 1 234 ? -17.924 -6.191 -9.628 1.00 98.44 234 LEU A CA 1
ATOM 1891 C C . LEU A 1 234 ? -18.370 -6.839 -8.305 1.00 98.44 234 LEU A C 1
ATOM 1893 O O . LEU A 1 234 ? -18.435 -8.065 -8.212 1.00 98.44 234 LEU A O 1
ATOM 1897 N N . LEU A 1 235 ? -18.672 -6.026 -7.290 1.00 98.25 235 LEU A N 1
ATOM 1898 C CA . LEU A 1 235 ? -19.173 -6.479 -5.990 1.00 98.25 235 LEU A CA 1
ATOM 1899 C C . LEU A 1 235 ? -20.707 -6.454 -5.875 1.00 98.25 235 LEU A C 1
ATOM 1901 O O . LEU A 1 235 ? -21.240 -6.989 -4.903 1.00 98.25 235 LEU A O 1
ATOM 1905 N N . GLY A 1 236 ? -21.413 -5.853 -6.838 1.00 98.25 236 GLY A N 1
ATOM 1906 C CA . GLY A 1 236 ? -22.868 -5.699 -6.820 1.00 98.25 236 GLY A CA 1
ATOM 1907 C C . GLY A 1 236 ? -23.381 -4.737 -5.741 1.00 98.25 236 GLY A C 1
ATOM 1908 O O . GLY A 1 236 ? -24.417 -5.004 -5.135 1.00 98.25 236 GLY A O 1
ATOM 1909 N N . VAL A 1 237 ? -22.657 -3.647 -5.474 1.00 98.44 237 VAL A N 1
ATOM 1910 C CA . VAL A 1 237 ? -22.975 -2.651 -4.427 1.00 98.44 237 VAL A CA 1
ATOM 1911 C C . VAL A 1 237 ? -23.047 -1.238 -5.004 1.00 98.44 237 VAL A C 1
ATOM 1913 O O . VAL A 1 237 ? -22.586 -1.004 -6.119 1.00 98.44 237 VAL A O 1
ATOM 1916 N N . GLN A 1 238 ? -23.613 -0.280 -4.265 1.00 98.31 238 GLN A N 1
ATOM 1917 C CA . GLN A 1 238 ? -23.607 1.127 -4.677 1.00 98.31 238 GLN A CA 1
ATOM 1918 C C . GLN A 1 238 ? -22.373 1.866 -4.129 1.00 98.31 238 GLN A C 1
ATOM 1920 O O . GLN A 1 238 ? -21.841 1.491 -3.080 1.00 98.31 238 GLN A O 1
ATOM 1925 N N . PRO A 1 239 ? -21.938 2.973 -4.764 1.00 98.31 239 PRO A N 1
ATOM 1926 C CA . PRO A 1 239 ? -20.869 3.819 -4.227 1.00 98.31 239 PRO A CA 1
ATOM 1927 C C . PRO A 1 239 ? -21.126 4.256 -2.775 1.00 98.31 239 PRO A C 1
ATOM 1929 O O . PRO A 1 239 ? -20.234 4.179 -1.930 1.00 98.31 239 PRO A O 1
ATOM 1932 N N . GLY A 1 240 ? -22.374 4.613 -2.455 1.00 97.81 240 GLY A N 1
ATOM 1933 C CA . GLY A 1 240 ? -22.806 5.015 -1.111 1.00 97.81 240 GLY A CA 1
ATOM 1934 C C . GLY A 1 240 ? -22.740 3.918 -0.038 1.00 97.81 240 GLY A C 1
ATOM 1935 O O . GLY A 1 240 ? -22.902 4.231 1.139 1.00 97.81 240 GLY A O 1
ATOM 1936 N N . ASP A 1 241 ? -22.451 2.670 -0.417 1.00 97.44 241 ASP A N 1
ATOM 1937 C CA . ASP A 1 241 ? -22.236 1.540 0.500 1.00 97.44 241 ASP A CA 1
ATOM 1938 C C . ASP A 1 241 ? -20.745 1.229 0.711 1.00 97.44 241 ASP A C 1
ATOM 1940 O O . ASP A 1 241 ? -20.383 0.378 1.522 1.00 97.44 241 ASP A O 1
ATOM 1944 N N . CYS A 1 242 ? -19.857 1.906 -0.019 1.00 98.44 242 CYS A N 1
ATOM 1945 C CA . CYS A 1 242 ? -18.438 1.579 -0.080 1.00 98.44 242 CYS A CA 1
ATOM 1946 C C . CYS A 1 242 ? -17.580 2.548 0.738 1.00 98.44 242 CYS A C 1
ATOM 1948 O O . CYS A 1 242 ? -17.828 3.753 0.774 1.00 98.44 242 CYS A O 1
ATOM 1950 N N . VAL A 1 243 ? -16.497 2.038 1.327 1.00 98.62 243 VAL A N 1
ATOM 1951 C CA . VAL A 1 243 ? -15.479 2.845 2.015 1.00 98.62 243 VAL A CA 1
ATOM 1952 C C . VAL A 1 243 ? -14.127 2.624 1.343 1.00 98.62 243 VAL A C 1
ATOM 1954 O O . VAL A 1 243 ? -13.660 1.490 1.258 1.00 98.62 243 VAL A O 1
ATOM 1957 N N . MET A 1 244 ? -13.477 3.699 0.886 1.00 98.69 244 MET A N 1
ATOM 1958 C CA . MET A 1 244 ? -12.109 3.616 0.359 1.00 98.69 244 MET A CA 1
ATOM 1959 C C . MET A 1 244 ? -11.093 3.842 1.472 1.00 98.69 244 MET A C 1
ATOM 1961 O O . MET A 1 244 ? -11.143 4.859 2.166 1.00 98.69 244 MET A O 1
ATOM 1965 N N . VAL A 1 245 ? -10.137 2.923 1.596 1.00 98.69 245 VAL A N 1
ATOM 1966 C CA . VAL A 1 245 ? -9.008 3.037 2.521 1.00 98.69 245 VAL A CA 1
ATOM 1967 C C . VAL A 1 245 ? -7.710 3.077 1.728 1.00 98.69 245 VAL A C 1
ATOM 1969 O O . VAL A 1 245 ? -7.446 2.185 0.924 1.00 98.69 245 VAL A O 1
ATOM 1972 N N . GLY A 1 246 ? -6.881 4.089 1.974 1.00 97.50 246 GLY A N 1
ATOM 1973 C CA . GLY A 1 246 ? -5.592 4.230 1.303 1.00 97.50 246 GLY A CA 1
ATOM 1974 C C . GLY A 1 246 ? -4.674 5.238 1.979 1.00 97.50 246 GLY A C 1
ATOM 1975 O O . GLY A 1 246 ? -5.073 5.942 2.907 1.00 97.50 246 GLY A O 1
ATOM 1976 N N . ASP A 1 247 ? -3.421 5.284 1.547 1.00 95.06 247 ASP A N 1
ATOM 1977 C CA . ASP A 1 247 ? -2.381 6.141 2.119 1.00 95.06 247 ASP A CA 1
ATOM 1978 C C . ASP A 1 247 ? -2.095 7.389 1.273 1.00 95.06 247 ASP A C 1
ATOM 1980 O O . ASP A 1 247 ? -1.449 8.320 1.760 1.00 95.06 247 ASP A O 1
ATOM 1984 N N . THR A 1 248 ? -2.617 7.458 0.045 1.00 92.56 248 THR A N 1
ATOM 1985 C CA . THR A 1 248 ? -2.329 8.548 -0.892 1.00 92.56 248 THR A CA 1
ATOM 1986 C C . THR A 1 248 ? -3.552 9.446 -1.092 1.00 92.56 248 THR A C 1
ATOM 1988 O O . THR A 1 248 ? -4.597 9.007 -1.574 1.00 92.56 248 THR A O 1
ATOM 1991 N N . LEU A 1 249 ? -3.435 10.731 -0.738 1.00 93.75 249 LEU A N 1
ATOM 1992 C CA . LEU A 1 249 ? -4.553 11.680 -0.801 1.00 93.75 249 LEU A CA 1
ATOM 1993 C C . LEU A 1 249 ? -5.042 11.892 -2.239 1.00 93.75 249 LEU A C 1
ATOM 1995 O O . LEU A 1 249 ? -6.241 11.849 -2.503 1.00 93.75 249 LEU A O 1
ATOM 1999 N N . GLU A 1 250 ? -4.119 12.092 -3.174 1.00 94.06 250 GLU A N 1
ATOM 2000 C CA . GLU A 1 250 ? -4.402 12.496 -4.554 1.00 94.06 250 GLU A CA 1
ATOM 2001 C C . GLU A 1 250 ? -5.014 11.374 -5.399 1.00 94.06 250 GLU A C 1
ATOM 2003 O O . GLU A 1 250 ? -5.635 11.654 -6.422 1.00 94.06 250 GLU A O 1
ATOM 2008 N N . THR A 1 251 ? -4.858 10.114 -4.987 1.00 95.19 251 THR A N 1
ATOM 2009 C CA . THR A 1 251 ? -5.378 8.946 -5.708 1.00 95.19 251 THR A CA 1
ATOM 2010 C C . THR A 1 251 ? -6.505 8.277 -4.931 1.00 95.19 251 THR A C 1
ATOM 2012 O O . THR A 1 251 ? -7.643 8.275 -5.395 1.00 95.19 251 THR A O 1
ATOM 2015 N N . ASP A 1 252 ? -6.228 7.738 -3.744 1.00 98.25 252 ASP A N 1
ATOM 2016 C CA . ASP A 1 252 ? -7.192 6.959 -2.963 1.00 98.25 252 ASP A CA 1
ATOM 2017 C C . ASP A 1 252 ? -8.331 7.833 -2.446 1.00 98.25 252 ASP A C 1
ATOM 2019 O O . ASP A 1 252 ? -9.507 7.537 -2.663 1.00 98.25 252 ASP A O 1
ATOM 2023 N N . ILE A 1 253 ? -7.980 8.934 -1.779 1.00 98.19 253 ILE A N 1
ATOM 2024 C CA . ILE A 1 253 ? -8.964 9.794 -1.121 1.00 98.19 253 ILE A CA 1
ATOM 2025 C C . ILE A 1 253 ? -9.710 10.623 -2.154 1.00 98.19 253 ILE A C 1
ATOM 2027 O O . ILE A 1 253 ? -10.937 10.581 -2.181 1.00 98.19 253 ILE A O 1
ATOM 2031 N N . GLN A 1 254 ? -8.998 11.318 -3.043 1.00 98.06 254 GLN A N 1
ATOM 2032 C CA . GLN A 1 254 ? -9.638 12.073 -4.115 1.00 98.06 254 GLN A CA 1
ATOM 2033 C C . GLN A 1 254 ? -10.498 11.168 -5.001 1.00 98.06 254 GLN A C 1
ATOM 2035 O O . GLN A 1 254 ? -11.590 11.568 -5.385 1.00 98.06 254 GLN A O 1
ATOM 2040 N N . GLY A 1 255 ? -10.053 9.942 -5.284 1.00 98.44 255 GLY A N 1
ATOM 2041 C CA . GLY A 1 255 ? -10.828 8.979 -6.059 1.00 98.44 255 GLY A CA 1
ATOM 2042 C C . GLY A 1 255 ? -12.121 8.554 -5.367 1.00 98.44 255 GLY A C 1
ATOM 2043 O O . GLY A 1 255 ? -13.185 8.590 -5.982 1.00 98.44 255 GLY A O 1
ATOM 2044 N N . GLY A 1 256 ? -12.059 8.239 -4.069 1.00 98.56 256 GLY A N 1
ATOM 2045 C CA . GLY A 1 256 ? -13.258 7.928 -3.293 1.00 98.56 256 GLY A CA 1
ATOM 2046 C C . GLY A 1 256 ? -14.230 9.111 -3.180 1.00 98.56 256 GLY A C 1
ATOM 2047 O O . GLY A 1 256 ? -15.442 8.922 -3.248 1.00 98.56 256 GLY A O 1
ATOM 2048 N N . LEU A 1 257 ? -13.711 10.339 -3.079 1.00 98.56 257 LEU A N 1
ATOM 2049 C CA . LEU A 1 257 ? -14.527 11.558 -3.119 1.00 98.56 257 LEU A CA 1
ATOM 2050 C C . LEU A 1 257 ? -15.180 11.755 -4.496 1.00 98.56 257 LEU A C 1
ATOM 2052 O O . LEU A 1 257 ? -16.382 11.992 -4.568 1.00 98.56 257 LEU A O 1
ATOM 2056 N N . ASN A 1 258 ? -14.416 11.604 -5.583 1.00 98.56 258 ASN A N 1
ATOM 2057 C CA . ASN A 1 258 ? -14.912 11.731 -6.957 1.00 98.56 258 ASN A CA 1
ATOM 2058 C C . ASN A 1 258 ? -16.035 10.732 -7.259 1.00 98.56 258 ASN A C 1
ATOM 2060 O O . ASN A 1 258 ? -16.974 11.059 -7.978 1.00 98.56 258 ASN A O 1
ATOM 2064 N N . ALA A 1 259 ? -15.927 9.515 -6.724 1.00 98.56 259 ALA A N 1
ATOM 2065 C CA . ALA A 1 259 ? -16.909 8.458 -6.925 1.00 98.56 259 ALA A CA 1
ATOM 2066 C C . ALA A 1 259 ? -18.139 8.574 -6.006 1.00 98.56 259 ALA A C 1
ATOM 2068 O O . ALA A 1 259 ? -19.092 7.821 -6.190 1.00 98.56 259 ALA A O 1
ATOM 2069 N N . GLY A 1 260 ? -18.142 9.497 -5.036 1.00 98.38 260 GLY A N 1
ATOM 2070 C CA . GLY A 1 260 ? -19.243 9.647 -4.082 1.00 98.38 260 GLY A CA 1
ATOM 2071 C C . GLY A 1 260 ? -19.376 8.454 -3.134 1.00 98.38 260 GLY A C 1
ATOM 2072 O O . GLY A 1 260 ? -20.488 8.003 -2.864 1.00 98.38 260 GLY A O 1
ATOM 2073 N N . LEU A 1 261 ? -18.247 7.909 -2.669 1.00 98.62 261 LEU A N 1
ATOM 2074 C CA . LEU A 1 261 ? -18.252 6.790 -1.729 1.00 98.62 261 LEU A CA 1
ATOM 2075 C C . LEU A 1 261 ? -18.799 7.195 -0.351 1.00 98.62 261 LEU A C 1
ATOM 2077 O O . LEU A 1 261 ? -18.685 8.358 0.038 1.00 98.62 261 LEU A O 1
ATOM 2081 N N . LYS A 1 262 ? -19.309 6.223 0.423 1.00 97.81 262 LYS A N 1
ATOM 2082 C CA . LYS A 1 262 ? -19.823 6.430 1.795 1.00 97.81 262 LYS A CA 1
ATOM 2083 C C . LYS A 1 262 ? -18.836 7.189 2.675 1.00 97.81 262 LYS A C 1
ATOM 2085 O O . LYS A 1 262 ? -19.218 8.080 3.429 1.00 97.81 262 LYS A O 1
ATOM 2090 N N . ALA A 1 263 ? -17.568 6.788 2.611 1.00 98.38 263 ALA A N 1
ATOM 2091 C CA . ALA A 1 263 ? -16.484 7.426 3.337 1.00 98.38 263 ALA A CA 1
ATOM 2092 C C . ALA A 1 263 ? -15.124 7.158 2.682 1.00 98.38 263 ALA A C 1
ATOM 2094 O O . ALA A 1 263 ? -14.924 6.206 1.925 1.00 98.38 263 ALA A O 1
ATOM 2095 N N . THR A 1 264 ? -14.155 7.992 3.047 1.00 98.56 264 THR A N 1
ATOM 2096 C CA . THR A 1 264 ? -12.744 7.846 2.690 1.00 98.56 264 THR A CA 1
ATOM 2097 C C . THR A 1 264 ? -11.904 7.885 3.960 1.00 98.56 264 THR A C 1
ATOM 2099 O O . THR A 1 264 ? -12.070 8.775 4.800 1.00 98.56 264 THR A O 1
ATOM 2102 N N . VAL A 1 265 ? -11.018 6.905 4.117 1.00 98.50 265 VAL A N 1
ATOM 2103 C CA . VAL A 1 265 ? -10.156 6.744 5.290 1.00 98.50 265 VAL A CA 1
ATOM 2104 C C . VAL A 1 265 ? -8.704 6.856 4.851 1.00 98.50 265 VAL A C 1
ATOM 2106 O O . VAL A 1 265 ? -8.201 6.017 4.102 1.00 98.50 265 VAL A O 1
ATOM 2109 N N . TRP A 1 266 ? -8.026 7.892 5.335 1.00 98.12 266 TRP A N 1
ATOM 2110 C CA . TRP A 1 266 ? -6.620 8.125 5.038 1.00 98.12 266 TRP A CA 1
ATOM 2111 C C . TRP A 1 266 ? -5.713 7.499 6.098 1.00 98.12 266 TRP A C 1
ATOM 2113 O O . TRP A 1 266 ? -5.797 7.836 7.282 1.00 98.12 266 TRP A O 1
ATOM 2123 N N . ILE A 1 267 ? -4.815 6.611 5.669 1.00 96.38 267 ILE A N 1
ATOM 2124 C CA . ILE A 1 267 ? -3.765 6.043 6.516 1.00 96.38 267 ILE A CA 1
ATOM 2125 C C . ILE A 1 267 ? -2.589 7.022 6.559 1.00 96.38 267 ILE A C 1
ATOM 2127 O O . ILE A 1 267 ? -1.685 6.991 5.724 1.00 96.38 267 ILE A O 1
ATOM 2131 N N . ASN A 1 268 ? -2.564 7.870 7.582 1.00 92.44 268 ASN A N 1
ATOM 2132 C CA . ASN A 1 268 ? -1.491 8.829 7.815 1.00 92.44 268 ASN A CA 1
ATOM 2133 C C . ASN A 1 268 ? -0.489 8.296 8.847 1.00 92.44 268 ASN A C 1
ATOM 2135 O O . ASN A 1 268 ? -0.362 8.812 9.961 1.00 92.44 268 ASN A O 1
ATOM 2139 N N . LYS A 1 269 ? 0.265 7.258 8.467 1.00 81.81 269 LYS A N 1
ATOM 2140 C CA . LYS A 1 269 ? 1.256 6.612 9.352 1.00 81.81 269 LYS A CA 1
ATOM 2141 C C . LYS A 1 269 ? 2.320 7.582 9.886 1.00 81.81 269 LYS A C 1
ATOM 2143 O O . LYS A 1 269 ? 2.890 7.354 10.950 1.00 81.81 269 LYS A O 1
ATOM 2148 N N . ASN A 1 270 ? 2.616 8.648 9.143 1.00 76.69 270 ASN A N 1
ATOM 2149 C CA . ASN A 1 270 ? 3.678 9.599 9.470 1.00 76.69 270 ASN A CA 1
ATOM 2150 C C . ASN A 1 270 ? 3.182 10.874 10.167 1.00 76.69 270 ASN A C 1
ATOM 2152 O O . ASN A 1 270 ? 4.013 11.722 10.482 1.00 76.69 270 ASN A O 1
ATOM 2156 N N . GLY A 1 271 ? 1.873 11.021 10.407 1.00 80.75 271 GLY A N 1
ATOM 2157 C CA . GLY A 1 271 ? 1.309 12.228 11.018 1.00 80.75 271 GLY A CA 1
ATOM 2158 C C . GLY A 1 271 ? 1.577 13.497 10.204 1.00 80.75 271 GLY A C 1
ATOM 2159 O O . GLY A 1 271 ? 1.730 14.575 10.772 1.00 80.75 271 GLY A O 1
ATOM 2160 N N . VAL A 1 272 ? 1.687 13.372 8.878 1.00 81.00 272 VAL A N 1
ATOM 2161 C CA . VAL A 1 272 ? 1.944 14.508 7.989 1.00 81.00 272 VAL A CA 1
ATOM 2162 C C . VAL A 1 272 ? 0.724 15.414 8.000 1.00 81.00 272 VAL A C 1
ATOM 2164 O O . VAL A 1 272 ? -0.400 14.943 7.829 1.00 81.00 272 VAL A O 1
ATOM 2167 N N . VAL A 1 273 ? 0.941 16.712 8.189 1.00 84.06 273 VAL A N 1
ATOM 2168 C CA . VAL A 1 273 ? -0.123 17.705 8.047 1.00 84.06 273 VAL A CA 1
ATOM 2169 C C . VAL A 1 273 ? -0.319 17.966 6.550 1.00 84.06 273 VAL A C 1
ATOM 2171 O O . VAL A 1 273 ? 0.624 18.432 5.905 1.00 84.06 273 VAL A O 1
ATOM 2174 N N . PRO A 1 274 ? -1.492 17.653 5.973 1.00 80.50 274 PRO A N 1
ATOM 2175 C CA . PRO A 1 274 ? -1.739 17.902 4.561 1.00 80.50 274 PRO A CA 1
ATOM 2176 C C . PRO A 1 274 ? -1.748 19.405 4.260 1.00 80.50 274 PRO A C 1
ATOM 2178 O O . PRO A 1 274 ? -2.103 20.232 5.104 1.00 80.50 274 PRO A O 1
ATOM 2181 N N . LEU A 1 275 ? -1.367 19.772 3.034 1.00 82.19 275 LEU A N 1
ATOM 2182 C CA . LEU A 1 275 ? -1.477 21.154 2.565 1.00 82.19 275 LEU A CA 1
ATOM 2183 C C . LEU A 1 275 ? -2.952 21.568 2.524 1.00 82.19 275 LEU A C 1
ATOM 2185 O O . LEU A 1 275 ? -3.816 20.737 2.251 1.00 82.19 275 LEU A O 1
ATOM 2189 N N . LYS A 1 276 ? -3.243 22.862 2.708 1.00 80.12 276 LYS A N 1
ATOM 2190 C CA . LYS A 1 276 ? -4.625 23.386 2.691 1.00 80.12 276 LYS A CA 1
ATOM 2191 C C . LYS A 1 276 ? -5.408 23.057 1.412 1.00 80.12 276 LYS A C 1
ATOM 2193 O O . LYS A 1 276 ? -6.627 22.997 1.464 1.00 80.12 276 LYS A O 1
ATOM 2198 N N . SER A 1 277 ? -4.726 22.873 0.282 1.00 87.12 277 SER A N 1
ATOM 2199 C CA . SER A 1 277 ? -5.328 22.534 -1.014 1.00 87.12 277 SER A CA 1
ATOM 2200 C C . SER A 1 277 ? -5.502 21.030 -1.250 1.00 87.12 277 SER A C 1
ATOM 2202 O O . SER A 1 277 ? -5.904 20.642 -2.342 1.00 87.12 277 SER A O 1
ATOM 2204 N N . SER A 1 278 ? -5.140 20.181 -0.285 1.00 90.06 278 SER A N 1
ATOM 2205 C CA . SER A 1 278 ? -5.187 18.725 -0.457 1.00 90.06 278 SER A CA 1
ATOM 2206 C C . SER A 1 278 ? -6.617 18.192 -0.299 1.00 90.06 278 SER A C 1
ATOM 2208 O O . SER A 1 278 ? -7.423 18.802 0.411 1.00 90.06 278 SER A O 1
ATOM 2210 N N . PRO A 1 279 ? -6.927 17.025 -0.889 1.00 93.88 279 PRO A N 1
ATOM 2211 C CA . PRO A 1 279 ? -8.188 16.328 -0.653 1.00 93.88 279 PRO A CA 1
ATOM 2212 C C . PRO A 1 279 ? -8.431 16.117 0.849 1.00 93.88 279 PRO A C 1
ATOM 2214 O O . PRO A 1 279 ? -7.525 15.705 1.575 1.00 93.88 279 PRO A O 1
ATOM 2217 N N . THR A 1 280 ? -9.648 16.395 1.324 1.00 96.25 280 THR A N 1
ATOM 2218 C CA . THR A 1 280 ? -10.014 16.213 2.739 1.00 96.25 280 THR A CA 1
ATOM 2219 C C . THR A 1 280 ? -10.669 14.841 2.930 1.00 96.25 280 THR A C 1
ATOM 2221 O O . THR A 1 280 ? -11.778 14.641 2.433 1.00 96.25 280 THR A O 1
ATOM 2224 N N . PRO A 1 281 ? -10.019 13.879 3.613 1.00 96.75 281 PRO A N 1
ATOM 2225 C CA . PRO A 1 281 ? -10.639 12.593 3.911 1.00 96.75 281 PRO A CA 1
ATOM 2226 C C . PRO A 1 281 ? -11.726 12.739 4.981 1.00 96.75 281 PRO A C 1
ATOM 2228 O O . PRO A 1 281 ? -11.666 13.636 5.822 1.00 96.75 281 PRO A O 1
ATOM 2231 N N . HIS A 1 282 ? -12.682 11.812 5.000 1.00 97.69 282 HIS A N 1
ATOM 2232 C CA . HIS A 1 282 ? -13.696 11.757 6.060 1.00 97.69 282 HIS A CA 1
ATOM 2233 C C . HIS A 1 282 ? -13.085 11.347 7.406 1.00 97.69 282 HIS A C 1
ATOM 2235 O O . HIS A 1 282 ? -13.492 11.839 8.458 1.00 97.69 282 HIS A O 1
ATOM 2241 N N . TYR A 1 283 ? -12.095 10.450 7.365 1.00 97.56 283 TYR A N 1
ATOM 2242 C CA . TYR A 1 283 ? -11.419 9.917 8.542 1.00 97.56 283 TYR A CA 1
ATOM 2243 C C . TYR A 1 283 ? -9.914 9.800 8.313 1.00 97.56 283 TYR A C 1
ATOM 2245 O O . TYR A 1 283 ? -9.452 9.567 7.196 1.00 97.56 283 TYR A O 1
ATOM 2253 N N . ILE A 1 284 ? -9.146 9.920 9.395 1.00 96.25 284 ILE A N 1
ATOM 2254 C CA . ILE A 1 284 ? -7.692 9.756 9.395 1.00 96.25 284 ILE A CA 1
ATOM 2255 C C . ILE A 1 284 ? -7.337 8.747 10.480 1.00 96.25 284 ILE A C 1
ATOM 2257 O O . ILE A 1 284 ? -7.759 8.900 11.624 1.00 96.25 284 ILE A O 1
ATOM 2261 N N . VAL A 1 285 ? -6.548 7.737 10.124 1.00 95.25 285 VAL A N 1
ATOM 2262 C CA . VAL A 1 285 ? -6.031 6.721 11.052 1.00 95.25 285 VAL A CA 1
ATOM 2263 C C . VAL A 1 285 ? -4.519 6.597 10.907 1.00 95.25 285 VAL A C 1
ATOM 2265 O O . VAL A 1 285 ? -3.954 6.911 9.859 1.00 95.25 285 VAL A O 1
ATOM 2268 N N . SER A 1 286 ? -3.839 6.135 11.955 1.00 91.88 286 SER A N 1
ATOM 2269 C CA . SER A 1 286 ? -2.386 5.913 11.915 1.00 91.88 286 SER A CA 1
ATOM 2270 C C . SER A 1 286 ? -2.016 4.536 11.354 1.00 91.88 286 SER A C 1
ATOM 2272 O O . SER A 1 286 ? -0.901 4.339 10.865 1.00 91.88 286 SER A O 1
ATOM 2274 N N . SER A 1 287 ? -2.947 3.582 11.423 1.00 93.62 287 SER A N 1
ATOM 2275 C CA . SER A 1 287 ? -2.780 2.200 10.987 1.00 93.62 287 SER A CA 1
ATOM 2276 C C . SER A 1 287 ? -4.074 1.632 10.412 1.00 93.62 287 SER A C 1
ATOM 2278 O O . SER A 1 287 ? -5.166 1.949 10.876 1.00 93.62 287 SER A O 1
ATOM 2280 N N . VAL A 1 288 ? -3.939 0.709 9.456 1.00 95.62 288 VAL A N 1
ATOM 2281 C CA . VAL A 1 288 ? -5.061 -0.078 8.920 1.00 95.62 288 VAL A CA 1
ATOM 2282 C C . VAL A 1 288 ? -5.757 -0.905 10.009 1.00 95.62 288 VAL A C 1
ATOM 2284 O O . VAL A 1 288 ? -6.951 -1.152 9.925 1.00 95.62 288 VAL A O 1
ATOM 2287 N N . LEU A 1 289 ? -5.040 -1.268 11.078 1.00 96.06 289 LEU A N 1
ATOM 2288 C CA . LEU A 1 289 ? -5.581 -2.056 12.193 1.00 96.06 289 LEU A CA 1
ATOM 2289 C C . LEU A 1 289 ? -6.653 -1.312 13.007 1.00 96.06 289 LEU A C 1
ATOM 2291 O O . LEU A 1 289 ? -7.338 -1.923 13.818 1.00 96.06 289 LEU A O 1
ATOM 2295 N N . GLU A 1 290 ? -6.803 -0.002 12.805 1.00 95.94 290 GLU A N 1
ATOM 2296 C CA . GLU A 1 290 ? -7.851 0.809 13.437 1.00 95.94 290 GLU A CA 1
ATOM 2297 C C . GLU A 1 290 ? -9.193 0.714 12.682 1.00 95.94 290 GLU A C 1
ATOM 2299 O O . GLU A 1 290 ? -10.225 1.146 13.199 1.00 95.94 290 GLU A O 1
ATOM 2304 N N . LEU A 1 291 ? -9.200 0.129 11.474 1.00 95.38 291 LEU A N 1
ATOM 2305 C CA . LEU A 1 291 ? -10.389 0.039 10.623 1.00 95.38 291 LEU A CA 1
ATOM 2306 C C . LEU A 1 291 ? -11.577 -0.687 11.258 1.00 95.38 291 LEU A C 1
ATOM 2308 O O . LEU A 1 291 ? -12.676 -0.159 11.115 1.00 95.38 291 LEU A O 1
ATOM 2312 N N . PRO A 1 292 ? -11.434 -1.838 11.949 1.00 95.75 292 PRO A N 1
ATOM 2313 C CA . PRO A 1 292 ? -12.603 -2.544 12.475 1.00 95.75 292 PRO A CA 1
ATOM 2314 C C . PRO A 1 292 ? -13.435 -1.681 13.433 1.00 95.75 292 PRO A C 1
ATOM 2316 O O . PRO A 1 292 ? -14.648 -1.565 13.281 1.00 95.75 292 PRO A O 1
ATOM 2319 N N . ALA A 1 293 ? -12.773 -0.986 14.364 1.00 94.62 293 ALA A N 1
ATOM 2320 C CA . ALA A 1 293 ? -13.443 -0.075 15.290 1.00 94.62 293 ALA A CA 1
ATOM 2321 C C . ALA A 1 293 ? -14.060 1.133 14.563 1.00 94.62 293 ALA A C 1
ATOM 2323 O O . ALA A 1 293 ? -15.161 1.575 14.899 1.00 94.62 293 ALA A O 1
ATOM 2324 N N . LEU A 1 294 ? -13.366 1.659 13.548 1.00 95.25 294 LEU A N 1
ATOM 2325 C CA . LEU A 1 294 ? -13.860 2.780 12.757 1.00 95.25 294 LEU A CA 1
ATOM 2326 C C . LEU A 1 294 ? -15.112 2.409 11.950 1.00 95.25 294 LEU A C 1
ATOM 2328 O O . LEU A 1 294 ? -16.084 3.161 11.985 1.00 95.25 294 LEU A O 1
ATOM 2332 N N . LEU A 1 295 ? -15.114 1.267 11.260 1.00 94.06 295 LEU A N 1
ATOM 2333 C CA . LEU A 1 295 ? -16.247 0.802 10.453 1.00 94.06 295 LEU A CA 1
ATOM 2334 C C . LEU A 1 295 ? -17.497 0.605 11.316 1.00 94.06 295 LEU A C 1
ATOM 2336 O O . LEU A 1 295 ? -18.549 1.150 10.988 1.00 94.06 295 LEU A O 1
ATOM 2340 N N . HIS A 1 296 ? -17.350 -0.012 12.492 1.00 91.25 296 HIS A N 1
ATOM 2341 C CA . HIS A 1 296 ? -18.452 -0.136 13.447 1.00 91.25 296 HIS A CA 1
ATOM 2342 C C . HIS A 1 296 ? -19.025 1.236 13.857 1.00 91.25 296 HIS A C 1
ATOM 2344 O O . HIS A 1 296 ? -20.233 1.397 14.024 1.00 91.25 296 HIS A O 1
ATOM 2350 N N . SER A 1 297 ? -18.180 2.264 14.002 1.00 90.12 297 SER A N 1
ATOM 2351 C CA . SER A 1 297 ? -18.642 3.621 14.334 1.00 90.12 297 SER A CA 1
ATOM 2352 C C . SER A 1 297 ? -19.368 4.326 13.178 1.00 90.12 297 SER A C 1
ATOM 2354 O O . SER A 1 297 ? -20.257 5.147 13.421 1.00 90.12 297 SER A O 1
ATOM 2356 N N . ILE A 1 298 ? -18.995 4.023 11.929 1.00 88.94 298 ILE A N 1
ATOM 2357 C CA . ILE A 1 298 ? -19.626 4.579 10.726 1.00 88.94 298 ILE A CA 1
ATOM 2358 C C . ILE A 1 298 ? -21.058 4.058 10.615 1.00 88.94 298 ILE A C 1
ATOM 2360 O O . ILE A 1 298 ? -21.974 4.852 10.397 1.00 88.94 298 ILE A O 1
ATOM 2364 N N . ASP A 1 299 ? -21.270 2.762 10.832 1.00 81.25 299 ASP A N 1
ATOM 2365 C CA . ASP A 1 299 ? -22.603 2.169 10.723 1.00 81.25 299 ASP A CA 1
ATOM 2366 C C . ASP A 1 299 ? -23.548 2.646 11.833 1.00 81.25 299 ASP A C 1
ATOM 2368 O O . ASP A 1 299 ? -24.703 2.972 11.552 1.00 81.25 299 ASP A O 1
ATOM 2372 N N . CYS A 1 300 ? -23.048 2.848 13.059 1.00 61.44 300 CYS A N 1
ATOM 2373 C CA . CYS A 1 300 ? -23.851 3.425 14.144 1.00 61.44 300 CYS A CA 1
ATOM 2374 C C . CYS A 1 300 ? -24.337 4.860 13.859 1.00 61.44 300 CYS A C 1
ATOM 2376 O O . CYS A 1 300 ? -25.405 5.248 14.333 1.00 61.44 300 CYS A O 1
ATOM 2378 N N . LYS A 1 301 ? -23.589 5.673 13.098 1.00 63.91 301 LYS A N 1
ATOM 2379 C CA . LYS A 1 301 ? -24.010 7.048 12.760 1.00 63.91 301 LYS A CA 1
ATOM 2380 C C . LYS A 1 301 ? -25.168 7.087 11.762 1.00 63.91 301 LYS A C 1
ATOM 2382 O O . LYS A 1 301 ? -25.979 8.012 11.810 1.00 63.91 301 LYS A O 1
ATOM 2387 N N . VAL A 1 302 ? -25.266 6.091 10.883 1.00 56.81 302 VAL A N 1
ATOM 2388 C CA . VAL A 1 302 ? -26.340 6.018 9.882 1.00 56.81 302 VAL A CA 1
ATOM 2389 C C . VAL A 1 302 ? -27.669 5.650 10.544 1.00 56.81 302 VAL A C 1
ATOM 2391 O O . VAL A 1 302 ? -28.681 6.274 10.246 1.00 56.81 302 VAL A O 1
ATOM 2394 N N . SER A 1 303 ? -27.660 4.741 11.524 1.00 48.34 303 SER A N 1
ATOM 2395 C CA . SER A 1 303 ? -28.872 4.304 12.238 1.00 48.34 303 SER A CA 1
ATOM 2396 C C . SER A 1 303 ? -29.535 5.362 13.134 1.00 48.34 303 SER A C 1
ATOM 2398 O O . SER A 1 303 ? -30.670 5.170 13.548 1.00 48.34 303 SER A O 1
ATOM 2400 N N . VAL A 1 304 ? -28.851 6.465 13.459 1.00 46.97 304 VAL A N 1
ATOM 2401 C CA . VAL A 1 304 ? -29.395 7.551 14.310 1.00 46.97 304 VAL A CA 1
ATOM 2402 C C . VAL A 1 304 ? -30.006 8.684 13.468 1.00 46.97 304 VAL A C 1
ATOM 2404 O O . VAL A 1 304 ? -30.635 9.589 14.007 1.00 46.97 304 VAL A O 1
ATOM 2407 N N . SER A 1 305 ? -29.834 8.643 12.142 1.00 43.16 305 SER A N 1
ATOM 2408 C CA . SER A 1 305 ? -30.260 9.713 11.225 1.00 43.16 305 SER A CA 1
ATOM 2409 C C . SER A 1 305 ? -31.534 9.385 10.427 1.00 43.16 305 SER A C 1
ATOM 2411 O O . SER A 1 305 ? -31.931 10.177 9.573 1.00 43.16 305 SER A O 1
ATOM 2413 N N . THR A 1 306 ? -32.150 8.230 10.689 1.00 36.88 306 THR A N 1
ATOM 2414 C CA . THR A 1 306 ? -33.419 7.744 10.110 1.00 36.88 306 THR A CA 1
ATOM 2415 C C . THR A 1 306 ? -34.504 7.704 11.168 1.00 36.88 306 THR A C 1
ATOM 2417 O O . THR A 1 306 ? -35.633 8.140 10.862 1.00 36.88 306 THR A O 1
#

Nearest PDB structures (foldseek):
  4knv-assembly1_A  TM=9.814E-01  e=2.989E-33  Homo sapiens
  2gfh-assembly1_A  TM=9.869E-01  e=1.688E-32  Mus musculus
  4knw-assembly1_A  TM=9.742E-01  e=1.208E-32  Homo sapiens
  4knv-assembly2_B  TM=9.898E-01  e=3.645E-31  Homo sapiens
  3i76-assembly3_C  TM=7.180E-01  e=3.712E-10  Bacillus subtilis